Protein AF-A0AAW4WGF5-F1 (afdb_monomer_lite)

Radius of gyration: 51.29 Å; chains: 1; bounding box: 105×66×177 Å

Sequence (363 aa):
MKKKTKIILACIAACIIVAAVAVVIKVNLDKQAKNKSLTEGETAIETYLQSFDEENEEGKKAEIYTSFQSDEKITSVIEKYFQNKETKKADWYQNYSKANKKMYQYFVDYFNDLISTESDNFENDKSIAACDTMIENLNNISDALEQDEIIKSDDKDSIKDTLSEVMGRVNDEINSIVDNYNATYESYVISDVENASKDDLNTAITNLDTLKDELTNLGTDHFTDIISNIDSNVETYTNKVSEIEEAEKKAAEEAEKKKKEAAAANNNSNSNSSNNSSSNNSSSSGTSSKSGLSQSSWSITGNCWDDSEGQNVIYNAPQVVYDAYNAGKSYIWYAQDGKCAWGIEYDTVCYICDRYGNVLYTN

Secondary structure (DSSP, 8-state):
--SSHHHHHHHHHHHHHHHHHHHHHHHHHHHHHHHHHHHHHHHHHHHHHHHHHH---HHHHHHHHHHHHH-HHHHHHHHHHTTS--HHHHHHHHHHHHHHHHHHHHHHHHHHHHHHHHHHHHHH---HHHHHHHHHHHHHHHHHHHH-SSS-HHHHHHHHHHHHHHHHHHHHHHHHHHHHHHHHHHHH--S-TTT--HHHHHHHHHHHHHHHHHHHHTT-GGGHHHHHHHHHHHHHHHHHHHHHHHHHHHHHHHHHHHHHHHHHHTTS--------------------------------EEEEEETTTTEEEEEEPPHHHHHHHHTT--EEEEEETTEEEEEETT-S-EEEE-TT--EEEE-

Foldseek 3Di:
DPPPPVVVVVVVVVVVVVVVVVVVVVVVVVVVVLVVLLVVLVVVLVVLLVVLVPDDDPVVLVVSLVCLVVPPSNVCNCVVPVPDDDDVVVVSVVSSVVSNCVSLVVVLVVLVVQLVVLLVQCVVDLQLVSLVVSLVSLVVSLVVLVPDPSHDPVSSVVSVVSSVVSNVVSVVSNVVVLVVLVVQLVVLDDPCLLPDDLVSLVVSLVSLVVSLVVVVVSVDCSCVVVNVVSVVSNVVSVVSNVVVVVVVVVVVVVVVVVVVVVVVVVPPDDDDDDDDDDDDDDDDDDDDDDDDDDDDDQPDWDWEQAPVVRDIAIATAAPVQVVCVVVVWDKDWDYDPRWIWIGTPPDPKIFTADRDNHGPDID

Organism: NCBI:txid2981794

pLDDT: mean 82.11, std 20.4, range [26.14, 98.81]

Structure (mmCIF, N/CA/C/O backbone):
data_AF-A0AAW4WGF5-F1
#
_entry.id   AF-A0AAW4WGF5-F1
#
loop_
_atom_site.group_PDB
_atom_site.id
_atom_site.type_symbol
_atom_site.label_atom_id
_atom_site.label_alt_id
_atom_site.label_comp_id
_atom_site.label_asym_id
_atom_site.label_entity_id
_atom_site.label_seq_id
_atom_site.pdbx_PDB_ins_code
_atom_site.Cartn_x
_atom_site.Cartn_y
_atom_site.Cartn_z
_atom_site.occupancy
_atom_site.B_iso_or_equiv
_atom_site.auth_seq_id
_atom_site.auth_comp_id
_atom_site.auth_asym_id
_atom_site.auth_atom_id
_atom_site.pdbx_PDB_model_num
ATOM 1 N N . MET A 1 1 ? -50.732 -32.660 91.128 1.00 45.06 1 MET A N 1
ATOM 2 C CA . MET A 1 1 ? -49.644 -32.198 90.231 1.00 45.06 1 MET A CA 1
ATOM 3 C C . MET A 1 1 ? -50.177 -31.464 88.980 1.00 45.06 1 MET A C 1
ATOM 5 O O . MET A 1 1 ? -49.948 -31.928 87.877 1.00 45.06 1 MET A O 1
ATOM 9 N N . LYS A 1 2 ? -50.911 -30.336 89.094 1.00 46.91 2 LYS A N 1
ATOM 10 C CA . LYS A 1 2 ? -51.550 -29.687 87.911 1.00 46.91 2 LYS A CA 1
ATOM 11 C C . LYS A 1 2 ? -51.334 -28.167 87.742 1.00 46.91 2 LYS A C 1
ATOM 13 O O . LYS A 1 2 ? -51.902 -27.586 86.827 1.00 46.91 2 LYS A O 1
ATOM 18 N N . LYS A 1 3 ? -50.497 -27.510 88.560 1.00 45.97 3 LYS A N 1
ATOM 19 C CA . LYS A 1 3 ? -50.235 -26.053 88.445 1.00 45.97 3 LYS A CA 1
ATOM 20 C C . LYS A 1 3 ? -48.848 -25.659 87.906 1.00 45.97 3 LYS A C 1
ATOM 22 O O . LYS A 1 3 ? -48.689 -24.515 87.510 1.00 45.97 3 LYS A O 1
ATOM 27 N N . LYS A 1 4 ? -47.872 -26.576 87.808 1.00 43.25 4 LYS A N 1
ATOM 28 C CA . LYS A 1 4 ? -46.509 -26.253 87.321 1.00 43.25 4 LYS A CA 1
ATOM 29 C C . LYS A 1 4 ? -46.291 -26.450 85.808 1.00 43.25 4 LYS A C 1
ATOM 31 O O . LYS A 1 4 ? -45.374 -25.862 85.256 1.00 43.25 4 LYS A O 1
ATOM 36 N N . THR A 1 5 ? -47.164 -27.183 85.112 1.00 45.12 5 THR A N 1
ATOM 37 C CA . THR A 1 5 ? -46.986 -27.498 83.676 1.00 45.12 5 THR A CA 1
ATOM 38 C C . THR A 1 5 ? -47.518 -26.412 82.726 1.00 45.12 5 THR A C 1
ATOM 40 O O . THR A 1 5 ? -47.052 -26.309 81.599 1.00 45.12 5 THR A O 1
ATOM 43 N N . LYS A 1 6 ? -48.446 -25.543 83.164 1.00 43.59 6 LYS A N 1
ATOM 44 C CA . LYS A 1 6 ? -49.017 -24.484 82.302 1.00 43.59 6 LYS A CA 1
ATOM 45 C C . LYS A 1 6 ? -48.121 -23.244 82.132 1.00 43.59 6 LYS A C 1
ATOM 47 O O . LYS A 1 6 ? -48.293 -22.526 81.158 1.00 43.59 6 LYS A O 1
ATOM 52 N N . ILE A 1 7 ? -47.160 -23.011 83.030 1.00 42.06 7 ILE A N 1
ATOM 53 C CA . ILE A 1 7 ? -46.252 -21.847 82.964 1.00 42.06 7 ILE A CA 1
ATOM 54 C C . ILE A 1 7 ? -45.047 -22.125 82.044 1.00 42.06 7 ILE A C 1
ATOM 56 O O . ILE A 1 7 ? -44.582 -21.228 81.355 1.00 42.06 7 ILE A O 1
ATOM 60 N N . ILE A 1 8 ? -44.600 -23.381 81.935 1.00 41.09 8 ILE A N 1
ATOM 61 C CA . ILE A 1 8 ? -43.449 -23.757 81.093 1.00 41.09 8 ILE A CA 1
ATOM 62 C C . ILE A 1 8 ? -43.836 -23.835 79.601 1.00 41.09 8 ILE A C 1
ATOM 64 O O . ILE A 1 8 ? -43.052 -23.430 78.745 1.00 41.09 8 ILE A O 1
ATOM 68 N N . LEU A 1 9 ? -45.066 -24.257 79.271 1.00 38.53 9 LEU A N 1
ATOM 69 C CA . LEU A 1 9 ? -45.544 -24.294 77.877 1.00 38.53 9 LEU A CA 1
ATOM 70 C C . LEU A 1 9 ? -45.802 -22.890 77.285 1.00 38.53 9 LEU A C 1
ATOM 72 O O . LEU A 1 9 ? -45.631 -22.697 76.084 1.00 38.53 9 LEU A O 1
ATOM 76 N N . ALA A 1 10 ? -46.162 -21.903 78.115 1.00 40.97 10 ALA A N 1
ATOM 77 C CA . ALA A 1 10 ? -46.353 -20.515 77.682 1.00 40.97 10 ALA A CA 1
ATOM 78 C C . ALA A 1 10 ? -45.019 -19.791 77.397 1.00 40.97 10 ALA A C 1
ATOM 80 O O . ALA A 1 10 ? -44.950 -18.987 76.470 1.00 40.97 10 ALA A O 1
ATOM 81 N N . CYS A 1 11 ? -43.940 -20.119 78.121 1.00 40.72 11 CYS A N 1
ATOM 82 C CA . CYS A 1 11 ? -42.605 -19.570 77.854 1.00 40.72 11 CYS A CA 1
ATOM 83 C C . CYS A 1 11 ? -41.965 -20.145 76.578 1.00 40.72 11 CYS A C 1
ATOM 85 O O . CYS A 1 11 ? -41.316 -19.406 75.846 1.00 40.72 11 CYS A O 1
ATOM 87 N N . ILE A 1 12 ? -42.177 -21.428 76.259 1.00 43.69 12 ILE A N 1
ATOM 88 C CA . ILE A 1 12 ? -41.607 -22.044 75.044 1.00 43.69 12 ILE A CA 1
ATOM 89 C C . ILE A 1 12 ? -42.321 -21.542 73.776 1.00 43.69 12 ILE A C 1
ATOM 91 O O . ILE A 1 12 ? -41.656 -21.220 72.793 1.00 43.69 12 ILE A O 1
ATOM 95 N N . ALA A 1 13 ? -43.650 -21.382 73.803 1.00 41.78 13 ALA A N 1
ATOM 96 C CA . ALA A 1 13 ? -44.400 -20.812 72.679 1.00 41.78 13 ALA A CA 1
ATOM 97 C C . ALA A 1 13 ? -44.052 -19.330 72.424 1.00 41.78 13 ALA A C 1
ATOM 99 O O . ALA A 1 13 ? -43.918 -18.927 71.271 1.00 41.78 13 ALA A O 1
ATOM 100 N N . ALA A 1 14 ? -43.823 -18.530 73.474 1.00 40.97 14 ALA A N 1
ATOM 101 C CA . ALA A 1 14 ? -43.379 -17.142 73.333 1.00 40.97 14 ALA A CA 1
ATOM 102 C C . ALA A 1 14 ? -41.941 -17.032 72.785 1.00 40.97 14 ALA A C 1
ATOM 104 O O . ALA A 1 14 ? -41.689 -16.198 71.921 1.00 40.97 14 ALA A O 1
ATOM 105 N N . CYS A 1 15 ? -41.012 -17.900 73.205 1.00 44.56 15 CYS A N 1
ATOM 106 C CA . CYS A 1 15 ? -39.638 -17.898 72.685 1.00 44.56 15 CYS A CA 1
ATOM 107 C C . CYS A 1 15 ? -39.549 -18.341 71.216 1.00 44.56 15 CYS A C 1
ATOM 109 O O . CYS A 1 15 ? -38.756 -17.779 70.464 1.00 44.56 15 CYS A O 1
ATOM 111 N N . ILE A 1 16 ? -40.376 -19.300 70.780 1.00 48.91 16 ILE A N 1
ATOM 112 C CA . ILE A 1 16 ? -40.432 -19.725 69.371 1.00 48.91 16 ILE A CA 1
ATOM 113 C C . ILE A 1 16 ? -41.040 -18.621 68.494 1.00 48.91 16 ILE A C 1
ATOM 115 O O . ILE A 1 16 ? -40.531 -18.375 67.405 1.00 48.91 16 ILE A O 1
ATOM 119 N N . ILE A 1 17 ? -42.067 -17.907 68.972 1.00 50.94 17 ILE A N 1
ATOM 120 C CA . ILE A 1 17 ? -42.648 -16.767 68.244 1.00 50.94 17 ILE A CA 1
ATOM 121 C C . ILE A 1 17 ? -41.647 -15.608 68.167 1.00 50.94 17 ILE A C 1
ATOM 123 O O . ILE A 1 17 ? -41.475 -15.046 67.094 1.00 50.94 17 ILE A O 1
ATOM 127 N N . VAL A 1 18 ? -40.926 -15.282 69.244 1.00 53.75 18 VAL A N 1
ATOM 128 C CA . VAL A 1 18 ? -39.898 -14.223 69.221 1.00 53.75 18 VAL A CA 1
ATOM 129 C C . VAL A 1 18 ? -38.723 -14.600 68.313 1.00 53.75 18 VAL A C 1
ATOM 131 O O . VAL A 1 18 ? -38.262 -13.754 67.554 1.00 53.75 18 VAL A O 1
ATOM 134 N N . ALA A 1 19 ? -38.275 -15.860 68.317 1.00 54.88 19 ALA A N 1
ATOM 135 C CA . ALA A 1 19 ? -37.224 -16.328 67.414 1.00 54.88 19 ALA A CA 1
ATOM 136 C C . ALA A 1 19 ? -37.684 -16.343 65.947 1.00 54.88 19 ALA A C 1
ATOM 138 O O . ALA A 1 19 ? -36.959 -15.867 65.079 1.00 54.88 19 ALA A O 1
ATOM 139 N N . ALA A 1 20 ? -38.899 -16.818 65.657 1.00 52.78 20 ALA A N 1
ATOM 140 C CA . ALA A 1 20 ? -39.461 -16.802 64.308 1.00 52.78 20 ALA A CA 1
ATOM 141 C C . ALA A 1 20 ? -39.695 -15.368 63.803 1.00 52.78 20 ALA A C 1
ATOM 143 O O . ALA A 1 20 ? -39.360 -15.063 62.664 1.00 52.78 20 ALA A O 1
ATOM 144 N N . VAL A 1 21 ? -40.192 -14.463 64.652 1.00 58.59 21 VAL A N 1
ATOM 145 C CA . VAL A 1 21 ? -40.356 -13.037 64.328 1.00 58.59 21 VAL A CA 1
ATOM 146 C C . VAL A 1 21 ? -38.997 -12.366 64.121 1.00 58.59 21 VAL A C 1
ATOM 148 O O . VAL A 1 21 ? -38.838 -11.631 63.153 1.00 58.59 21 VAL A O 1
ATOM 151 N N . ALA A 1 22 ? -37.988 -12.662 64.946 1.00 58.50 22 ALA A N 1
ATOM 152 C CA . ALA A 1 22 ? -36.630 -12.150 64.757 1.00 58.50 22 ALA A CA 1
ATOM 153 C C . ALA A 1 22 ? -35.996 -12.653 63.449 1.00 58.50 22 ALA A C 1
ATOM 155 O O . ALA A 1 22 ? -35.371 -11.872 62.734 1.00 58.50 22 ALA A O 1
ATOM 156 N N . VAL A 1 23 ? -36.198 -13.927 63.096 1.00 64.19 23 VAL A N 1
ATOM 157 C CA . VAL A 1 23 ? -35.757 -14.499 61.814 1.00 64.19 23 VAL A CA 1
ATOM 158 C C . VAL A 1 23 ? -36.482 -13.832 60.644 1.00 64.19 23 VAL A C 1
ATOM 160 O O . VAL A 1 23 ? -35.829 -13.420 59.693 1.00 64.19 23 VAL A O 1
ATOM 163 N N . VAL A 1 24 ? -37.803 -13.649 60.717 1.00 62.72 24 VAL A N 1
ATOM 164 C CA . VAL A 1 24 ? -38.591 -12.989 59.660 1.00 62.72 24 VAL A CA 1
ATOM 165 C C . VAL A 1 24 ? -38.189 -11.519 59.488 1.00 62.72 24 VAL A C 1
ATOM 167 O O . VAL A 1 24 ? -38.029 -11.062 58.357 1.00 62.72 24 VAL A O 1
ATOM 170 N N . ILE A 1 25 ? -37.967 -10.784 60.583 1.00 62.84 25 ILE A N 1
ATOM 171 C CA . ILE A 1 25 ? -37.479 -9.396 60.548 1.00 62.84 25 ILE A CA 1
ATOM 172 C C . ILE A 1 25 ? -36.086 -9.338 59.915 1.00 62.84 25 ILE A C 1
ATOM 174 O O . ILE A 1 25 ? -35.854 -8.510 59.034 1.00 62.84 25 ILE A O 1
ATOM 178 N N . LYS A 1 26 ? -35.178 -10.241 60.307 1.00 68.38 26 LYS A N 1
ATOM 179 C CA . LYS A 1 26 ? -33.827 -10.324 59.740 1.00 68.38 26 LYS A CA 1
ATOM 180 C C . LYS A 1 26 ? -33.856 -10.626 58.240 1.00 68.38 26 LYS A C 1
ATOM 182 O O . LYS A 1 26 ? -33.217 -9.917 57.473 1.00 68.38 26 LYS A O 1
ATOM 187 N N . VAL A 1 27 ? -34.669 -11.593 57.810 1.00 70.19 27 VAL A N 1
ATOM 188 C CA . VAL A 1 27 ? -34.853 -11.937 56.390 1.00 70.19 27 VAL A CA 1
ATOM 189 C C . VAL A 1 27 ? -35.391 -10.747 55.585 1.00 70.19 27 VAL A C 1
ATOM 191 O O . VAL A 1 27 ? -34.940 -10.507 54.466 1.00 70.19 27 VAL A O 1
ATOM 194 N N . ASN A 1 28 ? -36.324 -9.968 56.139 1.00 71.31 28 ASN A N 1
ATOM 195 C CA . ASN A 1 28 ? -36.850 -8.780 55.459 1.00 71.31 28 ASN A CA 1
ATOM 196 C C . ASN A 1 28 ? -35.821 -7.642 55.355 1.00 71.31 28 ASN A C 1
ATOM 198 O O . ASN A 1 28 ? -35.750 -6.990 54.312 1.00 71.31 28 ASN A O 1
ATOM 202 N N . LEU A 1 29 ? -35.018 -7.416 56.399 1.00 69.94 29 LEU A N 1
ATOM 203 C CA . LEU A 1 29 ? -33.925 -6.436 56.384 1.00 69.94 29 LEU A CA 1
ATOM 204 C C . LEU A 1 29 ? -32.843 -6.823 55.366 1.00 69.94 29 LEU A C 1
ATOM 206 O O . LEU A 1 29 ? -32.446 -5.986 54.555 1.00 69.94 29 LEU A O 1
ATOM 210 N N . ASP A 1 30 ? -32.444 -8.097 55.334 1.00 73.62 30 ASP A N 1
ATOM 211 C CA . ASP A 1 30 ? -31.479 -8.622 54.360 1.00 73.62 30 ASP A CA 1
ATOM 212 C C . ASP A 1 30 ? -31.998 -8.471 52.920 1.00 73.62 30 ASP A C 1
ATOM 214 O O . ASP A 1 30 ? -31.253 -8.094 52.011 1.00 73.62 30 ASP A O 1
ATOM 218 N N . LYS A 1 31 ? -33.301 -8.693 52.702 1.00 77.31 31 LYS A N 1
ATOM 219 C CA . LYS A 1 31 ? -33.951 -8.502 51.398 1.00 77.31 31 LYS A CA 1
ATOM 220 C C . LYS A 1 31 ? -33.994 -7.032 50.969 1.00 77.31 31 LYS A C 1
ATOM 222 O O . LYS A 1 31 ? -33.761 -6.749 49.794 1.00 77.31 31 LYS A O 1
ATOM 227 N N . GLN A 1 32 ? -34.268 -6.097 51.883 1.00 78.44 32 GLN A N 1
ATOM 228 C CA . GLN A 1 32 ? -34.206 -4.661 51.580 1.00 78.44 32 GLN A CA 1
ATOM 229 C C . GLN A 1 32 ? -32.781 -4.210 51.255 1.00 78.44 32 GLN A C 1
ATOM 231 O O . GLN A 1 32 ? -32.584 -3.533 50.248 1.00 78.44 32 GLN A O 1
ATOM 236 N N . ALA A 1 33 ? -31.792 -4.624 52.052 1.00 78.25 33 ALA A N 1
ATOM 237 C CA . ALA A 1 33 ? -30.389 -4.297 51.813 1.00 78.25 33 ALA A CA 1
ATOM 238 C C . ALA A 1 33 ? -29.901 -4.832 50.455 1.00 78.25 33 ALA A C 1
ATOM 240 O O . ALA A 1 33 ? -29.244 -4.111 49.709 1.00 78.25 33 ALA A O 1
ATOM 241 N N . LYS A 1 34 ? -30.292 -6.065 50.096 1.00 78.69 34 LYS A N 1
ATOM 242 C CA . LYS A 1 34 ? -30.029 -6.657 48.776 1.00 78.69 34 LYS A CA 1
ATOM 243 C C . LYS A 1 34 ? -30.654 -5.842 47.642 1.00 78.69 34 LYS A C 1
ATOM 245 O O . LYS A 1 34 ? -29.966 -5.538 46.678 1.00 78.69 34 LYS A O 1
ATOM 250 N N . ASN A 1 35 ? -31.938 -5.492 47.745 1.00 79.62 35 ASN A N 1
ATOM 251 C CA . ASN A 1 35 ? -32.614 -4.717 46.700 1.00 79.62 35 ASN A CA 1
ATOM 252 C C . ASN A 1 35 ? -31.979 -3.334 46.521 1.00 79.62 35 ASN A C 1
ATOM 254 O O . ASN A 1 35 ? -31.765 -2.922 45.391 1.00 79.62 35 ASN A O 1
ATOM 258 N N . LYS A 1 36 ? -31.639 -2.652 47.621 1.00 83.38 36 LYS A N 1
ATOM 259 C CA . LYS A 1 36 ? -30.961 -1.353 47.576 1.00 83.38 36 LYS A CA 1
ATOM 260 C C . LYS A 1 36 ? -29.616 -1.447 46.848 1.00 83.38 36 LYS A C 1
ATOM 262 O O . LYS A 1 36 ? -29.364 -0.661 45.949 1.00 83.38 36 LYS A O 1
ATOM 267 N N . SER A 1 37 ? -28.803 -2.444 47.195 1.00 80.94 37 SER A N 1
ATOM 268 C CA . SER A 1 37 ? -27.489 -2.663 46.580 1.00 80.94 37 SER A CA 1
ATOM 269 C C . SER A 1 37 ? -27.580 -3.020 45.089 1.00 80.94 37 SER A C 1
ATOM 271 O O . SER A 1 37 ? -26.775 -2.532 44.303 1.00 80.94 37 SER A O 1
ATOM 273 N N . LEU A 1 38 ? -28.578 -3.816 44.680 1.00 82.81 38 LEU A N 1
ATOM 274 C CA . LEU A 1 38 ? -28.836 -4.103 43.262 1.00 82.81 38 LEU A CA 1
ATOM 275 C C . LEU A 1 38 ? -29.211 -2.833 42.486 1.00 82.81 38 LEU A C 1
ATOM 277 O O . LEU A 1 38 ? -28.646 -2.596 41.423 1.00 82.81 38 LEU A O 1
ATOM 281 N N . THR A 1 39 ? -30.099 -2.000 43.039 1.00 83.69 39 THR A N 1
ATOM 282 C CA . THR A 1 39 ? -30.488 -0.721 42.425 1.00 83.69 39 THR A CA 1
ATOM 283 C C . THR A 1 39 ? -29.307 0.244 42.320 1.00 83.69 39 THR A C 1
ATOM 285 O O . THR A 1 39 ? -29.116 0.853 41.277 1.00 83.69 39 THR A O 1
ATOM 288 N N . GLU A 1 40 ? -28.476 0.357 43.359 1.00 85.25 40 GLU A N 1
ATOM 289 C CA . GLU A 1 40 ? -27.265 1.192 43.318 1.00 85.25 40 GLU A CA 1
ATOM 290 C C . GLU A 1 40 ? -26.284 0.734 42.226 1.00 85.25 40 GLU A C 1
ATOM 292 O O . GLU A 1 40 ? -25.711 1.572 41.533 1.00 85.25 40 GLU A O 1
ATOM 297 N N . GLY A 1 41 ? -26.125 -0.582 42.038 1.00 86.00 41 GLY A N 1
ATOM 298 C CA . GLY A 1 41 ? -25.315 -1.138 40.954 1.00 86.00 41 GLY A CA 1
ATOM 299 C C . GLY A 1 41 ? -25.915 -0.902 39.563 1.00 86.00 41 GLY A C 1
ATOM 300 O O . GLY A 1 41 ? -25.183 -0.564 38.642 1.00 86.00 41 GLY A O 1
ATOM 301 N N . GLU A 1 42 ? -27.238 -1.033 39.408 1.00 86.19 42 GLU A N 1
ATOM 302 C CA . GLU A 1 42 ? -27.955 -0.705 38.160 1.00 86.19 42 GLU A CA 1
ATOM 303 C C . GLU A 1 42 ? -27.729 0.757 37.758 1.00 86.19 42 GLU A C 1
ATOM 305 O O . GLU A 1 42 ? -27.307 1.030 36.637 1.00 86.19 42 GLU A O 1
ATOM 310 N N . THR A 1 43 ? -27.918 1.688 38.695 1.00 88.62 43 THR A N 1
ATOM 311 C CA . THR A 1 43 ? -27.684 3.118 38.455 1.00 88.62 43 THR A CA 1
ATOM 312 C C . THR A 1 43 ? -26.223 3.414 38.107 1.00 88.62 43 THR A C 1
ATOM 314 O O . THR A 1 43 ? -25.959 4.267 37.260 1.00 88.62 43 THR A O 1
ATOM 317 N N . ALA A 1 44 ? -25.261 2.718 38.725 1.00 90.56 44 ALA A N 1
ATOM 318 C CA . ALA A 1 44 ? -23.849 2.865 38.373 1.00 90.56 44 ALA A CA 1
ATOM 319 C C . ALA A 1 44 ? -23.581 2.427 36.922 1.00 90.56 44 ALA A C 1
ATOM 321 O O . ALA A 1 44 ? -22.974 3.183 36.167 1.00 90.56 44 ALA A O 1
ATOM 322 N N . ILE A 1 45 ? -24.096 1.263 36.508 1.00 90.88 45 ILE A N 1
ATOM 323 C CA . ILE A 1 45 ? -23.975 0.760 35.128 1.00 90.88 45 ILE A CA 1
ATOM 324 C C . ILE A 1 45 ? -24.575 1.752 34.122 1.00 90.88 45 ILE A C 1
ATOM 326 O O . ILE A 1 45 ? -23.940 2.055 33.115 1.00 90.88 45 ILE A O 1
ATOM 330 N N . GLU A 1 46 ? -25.776 2.271 34.394 1.00 90.62 46 GLU A N 1
ATOM 331 C CA . GLU A 1 46 ? -26.438 3.257 33.526 1.00 90.62 46 GLU A CA 1
ATOM 332 C C . GLU A 1 46 ? -25.629 4.552 33.404 1.00 90.62 46 GLU A C 1
ATOM 334 O O . GLU A 1 46 ? -25.512 5.096 32.309 1.00 90.62 46 GLU A O 1
ATOM 339 N N . THR A 1 47 ? -25.023 5.014 34.502 1.00 93.44 47 THR A N 1
ATOM 340 C CA . THR A 1 47 ? -24.185 6.221 34.501 1.00 93.44 47 THR A CA 1
ATOM 341 C C . THR A 1 47 ? -22.948 6.035 33.624 1.00 93.44 47 THR A C 1
ATOM 343 O O . THR A 1 47 ? -22.670 6.890 32.790 1.00 93.44 47 THR A O 1
ATOM 346 N N . TYR A 1 48 ? -22.237 4.910 33.764 1.00 94.62 48 TYR A N 1
ATOM 347 C CA . TYR A 1 48 ? -21.062 4.626 32.934 1.00 94.62 48 TYR A CA 1
ATOM 348 C C . TYR A 1 48 ? -21.410 4.528 31.453 1.00 94.62 48 TYR A C 1
ATOM 350 O O . TYR A 1 48 ? -20.707 5.107 30.631 1.00 94.62 48 TYR A O 1
ATOM 358 N N . LEU A 1 49 ? -22.499 3.833 31.114 1.00 93.00 49 LEU A N 1
ATOM 359 C CA . LEU A 1 49 ? -22.919 3.700 29.724 1.00 93.00 49 LEU A CA 1
ATOM 360 C C . LEU A 1 49 ? -23.291 5.061 29.120 1.00 93.00 49 LEU A C 1
ATOM 362 O O . LEU A 1 49 ? -22.868 5.364 28.013 1.00 93.00 49 LEU A O 1
ATOM 366 N N . GLN A 1 50 ? -24.018 5.899 29.865 1.00 94.44 50 GLN A N 1
ATOM 367 C CA . GLN A 1 50 ? -24.365 7.243 29.410 1.00 94.44 50 GLN A CA 1
ATOM 368 C C . GLN A 1 50 ? -23.117 8.107 29.200 1.00 94.44 50 GLN A C 1
ATOM 370 O O . GLN A 1 50 ? -22.983 8.736 28.157 1.00 94.44 50 GLN A O 1
ATOM 375 N N . SER A 1 51 ? -22.182 8.113 30.157 1.00 94.94 51 SER A N 1
ATOM 376 C CA . SER A 1 51 ? -20.925 8.856 30.017 1.00 94.94 51 SER A CA 1
ATOM 377 C C . SER A 1 51 ? -20.087 8.356 28.840 1.00 94.94 51 SER A C 1
ATOM 379 O O . SER A 1 51 ? -19.477 9.159 28.146 1.00 94.94 51 SER A O 1
ATOM 381 N N . PHE A 1 52 ? -20.079 7.046 28.588 1.00 95.00 52 PHE A N 1
ATOM 382 C CA . PHE A 1 52 ? -19.386 6.458 27.445 1.00 95.00 52 PHE A CA 1
ATOM 383 C C . PHE A 1 52 ? -20.014 6.863 26.104 1.00 95.00 52 PHE A C 1
ATOM 385 O O . PHE A 1 52 ? -19.293 7.114 25.137 1.00 95.00 52 PHE A O 1
ATOM 392 N N . ASP A 1 53 ? -21.346 6.913 26.034 1.00 93.19 53 ASP A N 1
ATOM 393 C CA . ASP A 1 53 ? -22.087 7.282 24.823 1.00 93.19 53 ASP A CA 1
ATOM 394 C C . ASP A 1 53 ? -22.004 8.795 24.528 1.00 93.19 53 ASP A C 1
ATOM 396 O O . ASP A 1 53 ? -22.027 9.189 23.365 1.00 93.19 53 ASP A O 1
ATOM 400 N N . GLU A 1 54 ? -21.891 9.643 25.558 1.00 94.75 54 GLU A N 1
ATOM 401 C CA . GLU A 1 54 ? -21.756 11.106 25.426 1.00 94.75 54 GLU A CA 1
ATOM 402 C C . GLU A 1 54 ? -20.323 11.580 25.132 1.00 94.75 54 GLU A C 1
ATOM 404 O O . GLU A 1 54 ? -20.131 12.685 24.618 1.00 94.75 54 GLU A O 1
ATOM 409 N N . GLU A 1 55 ? -19.319 10.772 25.474 1.00 96.62 55 GLU A N 1
ATOM 410 C CA . GLU A 1 55 ? -17.915 11.084 25.219 1.00 96.62 55 GLU A CA 1
ATOM 411 C C . GLU A 1 55 ? -17.569 10.906 23.732 1.00 96.62 55 GLU A C 1
ATOM 413 O O . GLU A 1 55 ? -18.069 10.001 23.065 1.00 96.62 55 GLU A O 1
ATOM 418 N N . ASN A 1 56 ? -16.685 11.758 23.210 1.00 92.31 56 ASN A N 1
ATOM 419 C CA . ASN A 1 56 ? -16.217 11.702 21.822 1.00 92.31 56 ASN A CA 1
ATOM 420 C C . ASN A 1 56 ? -14.718 11.395 21.718 1.00 92.31 56 ASN A C 1
ATOM 422 O O . ASN A 1 56 ? -14.264 10.944 20.671 1.00 92.31 56 ASN A O 1
ATOM 426 N N . GLU A 1 57 ? -13.941 11.631 22.776 1.00 93.44 57 GLU A N 1
ATOM 427 C CA . GLU A 1 57 ? -12.512 11.324 22.790 1.00 93.44 57 GLU A CA 1
ATOM 428 C C . GLU A 1 57 ? -12.277 9.851 23.149 1.00 93.44 57 GLU A C 1
ATOM 430 O O . GLU A 1 57 ? -12.655 9.382 24.224 1.00 93.44 57 GLU A O 1
ATOM 435 N N . GLU A 1 58 ? -11.599 9.123 22.263 1.00 89.38 58 GLU A N 1
ATOM 436 C CA . GLU A 1 58 ? -11.321 7.692 22.424 1.00 89.38 58 GLU A CA 1
ATOM 437 C C . GLU A 1 58 ? -10.556 7.379 23.721 1.00 89.38 58 GLU A C 1
ATOM 439 O O . GLU A 1 58 ? -10.955 6.496 24.479 1.00 89.38 58 GLU A O 1
ATOM 444 N N . GLY A 1 59 ? -9.518 8.162 24.039 1.00 89.75 59 GLY A N 1
ATOM 445 C CA . GLY A 1 59 ? -8.749 7.993 25.277 1.00 89.75 59 GLY A CA 1
ATOM 446 C C . GLY A 1 59 ? -9.611 8.137 26.536 1.00 89.75 59 GLY A C 1
ATOM 447 O O . GLY A 1 59 ? -9.469 7.371 27.486 1.00 89.75 59 GLY A O 1
ATOM 448 N N . LYS A 1 60 ? -10.592 9.047 26.528 1.00 94.38 60 LYS A N 1
ATOM 449 C CA . LYS A 1 60 ? -11.539 9.188 27.642 1.00 94.38 60 LYS A CA 1
ATOM 450 C C . LYS A 1 60 ? -12.544 8.041 27.683 1.00 94.38 60 LYS A C 1
ATOM 452 O O . LYS A 1 60 ? -12.879 7.569 28.767 1.00 94.38 60 LYS A O 1
ATOM 457 N N . LYS A 1 61 ? -12.987 7.524 26.532 1.00 94.56 61 LYS A N 1
ATOM 458 C CA . LYS A 1 61 ? -13.794 6.291 26.481 1.00 94.56 61 LYS A CA 1
ATOM 459 C C . LYS A 1 61 ? -13.046 5.102 27.082 1.00 94.56 61 LYS A C 1
ATOM 461 O O . LYS A 1 61 ? -13.642 4.337 27.844 1.00 94.56 61 LYS A O 1
ATOM 466 N N . ALA A 1 62 ? -11.753 4.972 26.794 1.00 93.12 62 ALA A N 1
ATOM 467 C CA . ALA A 1 62 ? -10.870 3.965 27.380 1.00 93.12 62 ALA A CA 1
ATOM 468 C C . ALA A 1 62 ? -10.774 4.100 28.912 1.00 93.12 62 ALA A C 1
ATOM 470 O O . ALA A 1 62 ? -10.947 3.115 29.640 1.00 93.12 62 ALA A O 1
ATOM 471 N N . GLU A 1 63 ? -10.593 5.322 29.420 1.00 94.81 63 GLU A N 1
ATOM 472 C CA . GLU A 1 63 ? -10.611 5.615 30.860 1.00 94.81 63 GLU A CA 1
ATOM 473 C C . GLU A 1 63 ? -11.959 5.258 31.514 1.00 94.81 63 GLU A C 1
ATOM 475 O O . GLU A 1 63 ? -11.988 4.643 32.587 1.00 94.81 63 GLU A O 1
ATOM 480 N N . ILE A 1 64 ? -13.081 5.597 30.867 1.00 95.19 64 ILE A N 1
ATOM 481 C CA . ILE A 1 64 ? -14.440 5.279 31.336 1.00 95.19 64 ILE A CA 1
ATOM 482 C C . ILE A 1 64 ? -14.636 3.762 31.415 1.00 95.19 64 ILE A C 1
ATOM 484 O O . ILE A 1 64 ? -15.100 3.261 32.441 1.00 95.19 64 ILE A O 1
ATOM 488 N N . TYR A 1 65 ? -14.257 3.019 30.373 1.00 95.12 65 TYR A N 1
ATOM 489 C CA . TYR A 1 65 ? -14.374 1.560 30.348 1.00 95.12 65 TYR A CA 1
ATOM 490 C C . TYR A 1 65 ? -13.498 0.889 31.418 1.00 95.12 65 TYR A C 1
ATOM 492 O O . TYR A 1 65 ? -13.961 -0.003 32.133 1.00 95.12 65 TYR A O 1
ATOM 500 N N . THR A 1 66 ? -12.265 1.363 31.602 1.00 93.38 66 THR A N 1
ATOM 501 C CA . THR A 1 66 ? -11.350 0.868 32.646 1.00 93.38 66 THR A CA 1
ATOM 502 C C . THR A 1 66 ? -11.888 1.154 34.051 1.00 93.38 66 THR A C 1
ATOM 504 O O . THR A 1 66 ? -11.849 0.300 34.943 1.00 93.38 66 THR A O 1
ATOM 507 N N . SER A 1 67 ? -12.464 2.341 34.250 1.00 94.62 67 SER A N 1
ATOM 508 C CA . SER A 1 67 ? -13.129 2.714 35.502 1.00 94.62 67 SER A CA 1
ATOM 509 C C . SER A 1 67 ? -14.360 1.844 35.763 1.00 94.62 67 SER A C 1
ATOM 511 O O . SER A 1 67 ? -14.561 1.377 36.879 1.00 94.62 67 SER A O 1
ATOM 513 N N . PHE A 1 68 ? -15.155 1.559 34.730 1.00 93.69 68 PHE A N 1
ATOM 514 C CA . PHE A 1 68 ? -16.301 0.656 34.815 1.00 93.69 68 PHE A CA 1
ATOM 515 C C . PHE A 1 68 ? -15.893 -0.772 35.218 1.00 93.69 68 PHE A C 1
ATOM 517 O O . PHE A 1 68 ? -16.556 -1.388 36.053 1.00 93.69 68 PHE A O 1
ATOM 524 N N . GLN A 1 69 ? -14.791 -1.292 34.666 1.00 90.44 69 GLN A N 1
ATOM 525 C CA . GLN A 1 69 ? -14.241 -2.613 35.008 1.00 90.44 69 GLN A CA 1
ATOM 526 C C . GLN A 1 69 ? -13.806 -2.719 36.479 1.00 90.44 69 GLN A C 1
ATOM 528 O O . GLN A 1 69 ? -13.872 -3.800 37.064 1.00 90.44 69 GLN A O 1
ATOM 533 N N . SER A 1 70 ? -13.368 -1.609 37.077 1.00 90.81 70 SER A N 1
ATOM 534 C CA . SER A 1 70 ? -12.793 -1.555 38.427 1.00 90.81 70 SER A CA 1
ATOM 535 C C . SER A 1 70 ? -13.715 -0.936 39.487 1.00 90.81 70 SER A C 1
ATOM 537 O O . SER A 1 70 ? -13.313 -0.812 40.644 1.00 90.81 70 SER A O 1
ATOM 539 N N . ASP A 1 71 ? -14.955 -0.575 39.137 1.00 91.12 71 ASP A N 1
ATOM 540 C CA . ASP A 1 71 ? -15.878 0.095 40.057 1.00 91.12 71 ASP A CA 1
ATOM 541 C C . ASP A 1 71 ? -16.188 -0.786 41.285 1.00 91.12 71 ASP A C 1
ATOM 543 O O . ASP A 1 71 ? -16.703 -1.908 41.185 1.00 91.12 71 ASP A O 1
ATOM 547 N N . GLU A 1 72 ? -15.891 -0.258 42.476 1.00 88.25 72 GLU A N 1
ATOM 548 C CA . GLU A 1 72 ? -16.072 -0.968 43.746 1.00 88.25 72 GLU A CA 1
ATOM 549 C C . GLU A 1 72 ? -17.541 -1.298 44.039 1.00 88.25 72 GLU A C 1
ATOM 551 O O . GLU A 1 72 ? -17.835 -2.341 44.629 1.00 88.25 72 GLU A O 1
ATOM 556 N N . LYS A 1 73 ? -18.489 -0.439 43.639 1.00 85.62 73 LYS A N 1
ATOM 557 C CA . LYS A 1 73 ? -19.918 -0.691 43.860 1.00 85.62 73 LYS A CA 1
ATOM 558 C C . LYS A 1 73 ? -20.341 -1.880 43.016 1.00 85.62 73 LYS A C 1
ATOM 560 O O . LYS A 1 73 ? -20.883 -2.827 43.577 1.00 85.62 73 LYS A O 1
ATOM 565 N N . ILE A 1 74 ? -20.042 -1.880 41.720 1.00 86.88 74 ILE A N 1
ATOM 566 C CA . ILE A 1 74 ? -20.351 -2.989 40.809 1.00 86.88 74 ILE A CA 1
ATOM 567 C C . ILE A 1 74 ? -19.673 -4.277 41.297 1.00 86.88 74 ILE A C 1
ATOM 569 O O . ILE A 1 74 ? -20.353 -5.291 41.487 1.00 86.88 74 ILE A O 1
ATOM 573 N N . THR A 1 75 ? -18.375 -4.219 41.603 1.00 84.81 75 THR A N 1
ATOM 574 C CA . THR A 1 75 ? -17.587 -5.357 42.106 1.00 84.81 75 THR A CA 1
ATOM 575 C C . THR A 1 75 ? -18.183 -5.934 43.392 1.00 84.81 75 THR A C 1
ATOM 577 O O . THR A 1 75 ? -18.413 -7.141 43.490 1.00 84.81 75 THR A O 1
ATOM 580 N N . SER A 1 76 ? -18.553 -5.082 44.353 1.00 83.38 76 SER A N 1
ATOM 581 C CA . SER A 1 76 ? -19.161 -5.525 45.613 1.00 83.38 76 SER A CA 1
ATOM 582 C C . SER A 1 76 ? -20.511 -6.220 45.410 1.00 83.38 76 SER A C 1
ATOM 584 O O . SER A 1 76 ? -20.818 -7.187 46.114 1.00 83.38 76 SER A O 1
ATOM 586 N N . VAL A 1 77 ? -21.322 -5.772 44.440 1.00 82.56 77 VAL A N 1
ATOM 587 C CA . VAL A 1 77 ? -22.596 -6.424 44.114 1.00 82.56 77 VAL A CA 1
ATOM 588 C C . VAL A 1 77 ? -22.312 -7.798 43.497 1.00 82.56 77 VAL A C 1
ATOM 590 O O . VAL A 1 77 ? -22.921 -8.776 43.948 1.00 82.56 77 VAL A O 1
ATOM 593 N N . ILE A 1 78 ? -21.358 -7.892 42.553 1.00 78.81 78 ILE A N 1
ATOM 594 C CA . ILE A 1 78 ? -20.880 -9.139 41.916 1.00 78.81 78 ILE A CA 1
ATOM 595 C C . ILE A 1 78 ? -20.471 -10.172 42.977 1.00 78.81 78 ILE A C 1
ATOM 597 O O . ILE A 1 78 ? -21.065 -11.253 43.056 1.00 78.81 78 ILE A O 1
ATOM 601 N N . GLU A 1 79 ? -19.523 -9.822 43.843 1.00 80.12 79 GLU A N 1
ATOM 602 C CA . GLU A 1 79 ? -18.969 -10.722 44.861 1.00 80.12 79 GLU A CA 1
ATOM 603 C C . GLU A 1 79 ? -20.012 -11.164 45.892 1.00 80.12 79 GLU A C 1
ATOM 605 O O . GLU A 1 79 ? -20.141 -12.352 46.206 1.00 80.12 79 GLU A O 1
ATOM 610 N N . LYS A 1 80 ? -20.787 -10.210 46.419 1.00 77.75 80 LYS A N 1
ATOM 611 C CA . LYS A 1 80 ? -21.688 -10.446 47.552 1.00 77.75 80 LYS A CA 1
ATOM 612 C C . LYS A 1 80 ? -22.964 -11.167 47.153 1.00 77.75 80 LYS A C 1
ATOM 614 O O . LYS A 1 80 ? -23.515 -11.942 47.941 1.00 77.75 80 LYS A O 1
ATOM 619 N N . TYR A 1 81 ? -23.480 -10.890 45.958 1.00 69.69 81 TYR A N 1
ATOM 620 C CA . TYR A 1 81 ? -24.807 -11.346 45.574 1.00 69.69 81 TYR A CA 1
ATOM 621 C C . TYR A 1 81 ? -24.801 -12.344 44.420 1.00 69.69 81 TYR A C 1
ATOM 623 O O . TYR A 1 81 ? -25.737 -13.133 44.371 1.00 69.69 81 TYR A O 1
ATOM 631 N N . PHE A 1 82 ? -23.803 -12.457 43.549 1.00 67.44 82 PHE A N 1
ATOM 632 C CA . PHE A 1 82 ? -23.938 -13.340 42.375 1.00 67.44 82 PHE A CA 1
ATOM 633 C C . PHE A 1 82 ? -23.442 -14.780 42.564 1.00 67.44 82 PHE A C 1
ATOM 635 O O . PHE A 1 82 ? -23.663 -15.610 41.688 1.00 67.44 82 PHE A O 1
ATOM 642 N N . GLN A 1 83 ? -22.949 -15.148 43.754 1.00 62.44 83 GLN A N 1
ATOM 643 C CA . GLN A 1 83 ? -22.616 -16.546 44.086 1.00 62.44 83 GLN A CA 1
ATOM 644 C C . GLN A 1 83 ? -23.838 -17.488 44.256 1.00 62.44 83 GLN A C 1
ATOM 646 O O . GLN A 1 83 ? -23.663 -18.701 44.280 1.00 62.44 83 GLN A O 1
ATOM 651 N N . ASN A 1 84 ? -25.084 -16.991 44.366 1.00 59.91 84 ASN A N 1
ATOM 652 C CA . ASN A 1 84 ? -26.274 -17.839 44.611 1.00 59.91 84 ASN A CA 1
ATOM 653 C C . ASN A 1 84 ? -27.515 -17.398 43.804 1.00 59.91 84 ASN A C 1
ATOM 655 O O . ASN A 1 84 ? -27.919 -16.244 43.886 1.00 59.91 84 ASN A O 1
ATOM 659 N N . LYS A 1 85 ? -28.158 -18.287 43.035 1.00 53.34 85 LYS A N 1
ATOM 660 C CA . LYS A 1 85 ? -29.188 -17.944 42.022 1.00 53.34 85 LYS A CA 1
ATOM 661 C C . LYS A 1 85 ? -30.580 -17.625 42.612 1.00 53.34 85 LYS A C 1
ATOM 663 O O . LYS A 1 85 ? -31.212 -18.484 43.208 1.00 53.34 85 LYS A O 1
ATOM 668 N N . GLU A 1 86 ? -31.096 -16.418 42.367 1.00 59.12 86 GLU A N 1
ATOM 669 C CA . GLU A 1 86 ? -32.515 -16.033 42.528 1.00 59.12 86 GLU A CA 1
ATOM 670 C C . GLU A 1 86 ? -32.911 -15.099 41.366 1.00 59.12 86 GLU A C 1
ATOM 672 O O . GLU A 1 86 ? -32.060 -14.386 40.842 1.00 59.12 86 GLU A O 1
ATOM 677 N N . THR A 1 87 ? -34.187 -15.063 40.977 1.00 58.09 87 THR A N 1
ATOM 678 C CA . THR A 1 87 ? -34.676 -14.513 39.692 1.00 58.09 87 THR A CA 1
ATOM 679 C C . THR A 1 87 ? -34.354 -13.038 39.407 1.00 58.09 87 THR A C 1
ATOM 681 O O . THR A 1 87 ? -34.007 -12.734 38.274 1.00 58.09 87 THR A O 1
ATOM 684 N N . LYS A 1 88 ? -34.332 -12.132 40.399 1.00 63.19 88 LYS A N 1
ATOM 685 C CA . LYS A 1 88 ? -33.908 -10.722 40.189 1.00 63.19 88 LYS A CA 1
ATOM 686 C C . LYS A 1 88 ? -32.403 -10.529 39.931 1.00 63.19 88 LYS A C 1
ATOM 688 O O . LYS A 1 88 ? -31.985 -9.442 39.564 1.00 63.19 88 LYS A O 1
ATOM 693 N N . LYS A 1 89 ? -31.576 -11.561 40.136 1.00 66.75 89 LYS A N 1
ATOM 694 C CA . LYS A 1 89 ? -30.147 -11.521 39.779 1.00 66.75 89 LYS A CA 1
ATOM 695 C C . LYS A 1 89 ? -29.929 -11.734 38.283 1.00 66.75 89 LYS A C 1
ATOM 697 O O . LYS A 1 89 ? -28.934 -11.267 37.751 1.00 66.75 89 LYS A O 1
ATOM 702 N N . ALA A 1 90 ? -30.826 -12.452 37.608 1.00 69.38 90 ALA A N 1
ATOM 703 C CA . ALA A 1 90 ? -30.645 -12.739 36.190 1.00 69.38 90 ALA A CA 1
ATOM 704 C C . ALA A 1 90 ? -30.675 -11.444 35.365 1.00 69.38 90 ALA A C 1
ATOM 706 O O . ALA A 1 90 ? -29.747 -11.204 34.602 1.00 69.38 90 ALA A O 1
ATOM 707 N N . ASP A 1 91 ? -31.669 -10.586 35.599 1.00 73.50 91 ASP A N 1
ATOM 708 C CA . ASP A 1 91 ? -31.846 -9.332 34.856 1.00 73.50 91 ASP A CA 1
ATOM 709 C C . ASP A 1 91 ? -30.677 -8.355 35.070 1.00 73.50 91 ASP A C 1
ATOM 711 O O . ASP A 1 91 ? -30.131 -7.824 34.107 1.00 73.50 91 ASP A O 1
ATOM 715 N N . TRP A 1 92 ? -30.218 -8.187 36.316 1.00 82.00 92 TRP A N 1
ATOM 716 C CA . TRP A 1 92 ? -29.070 -7.324 36.625 1.00 82.00 92 TRP A CA 1
ATOM 717 C C . TRP A 1 92 ? -27.791 -7.796 35.926 1.00 82.00 92 TRP A C 1
ATOM 719 O O . TRP A 1 92 ? -27.092 -7.009 35.291 1.00 82.00 92 TRP A O 1
ATOM 729 N N . TYR A 1 93 ? -27.493 -9.099 36.000 1.00 78.38 93 TYR A N 1
ATOM 730 C CA . TYR A 1 93 ? -26.298 -9.663 35.368 1.00 78.38 93 TYR A CA 1
ATOM 731 C C . TYR A 1 93 ? -26.360 -9.558 33.841 1.00 78.38 93 TYR A C 1
ATOM 733 O O . TYR A 1 93 ? -25.349 -9.273 33.202 1.00 78.38 93 TYR A O 1
ATOM 741 N N . GLN A 1 94 ? -27.547 -9.740 33.257 1.00 80.88 94 GLN A N 1
ATOM 742 C CA . GLN A 1 94 ? -27.773 -9.511 31.831 1.00 80.88 94 GLN A CA 1
ATOM 743 C C . GLN A 1 94 ? -27.492 -8.053 31.447 1.00 80.88 94 GLN A C 1
ATOM 745 O O . GLN A 1 94 ? -26.812 -7.814 30.451 1.00 80.88 94 GLN A O 1
ATOM 750 N N . ASN A 1 95 ? -27.939 -7.084 32.250 1.00 82.31 95 ASN A N 1
ATOM 751 C CA . ASN A 1 95 ? -27.675 -5.665 32.006 1.00 82.31 95 ASN A CA 1
ATOM 752 C C . ASN A 1 95 ? -26.182 -5.327 32.095 1.00 82.31 95 ASN A C 1
ATOM 754 O O . ASN A 1 95 ? -25.650 -4.719 31.168 1.00 82.31 95 ASN A O 1
ATOM 758 N N . TYR A 1 96 ? -25.495 -5.776 33.150 1.00 85.81 96 TYR A N 1
ATOM 759 C CA . TYR A 1 96 ? -24.046 -5.603 33.290 1.00 85.81 96 TYR A CA 1
ATOM 760 C C . TYR A 1 96 ? -23.289 -6.223 32.109 1.00 85.81 96 TYR A C 1
ATOM 762 O O . TYR A 1 96 ? -22.493 -5.551 31.458 1.00 85.81 96 TYR A O 1
ATOM 770 N N . SER A 1 97 ? -23.584 -7.486 31.777 1.00 83.94 97 SER A N 1
ATOM 771 C CA . SER A 1 97 ? -22.945 -8.195 30.663 1.00 83.94 97 SER A CA 1
ATOM 772 C C . SER A 1 97 ? -23.171 -7.483 29.329 1.00 83.94 97 SER A C 1
ATOM 774 O O . SER A 1 97 ? -22.238 -7.348 28.538 1.00 83.94 97 SER A O 1
ATOM 776 N N . LYS A 1 98 ? -24.386 -6.978 29.092 1.00 87.94 98 LYS A N 1
ATOM 777 C CA . LYS A 1 98 ? -24.731 -6.221 27.887 1.00 87.94 98 LYS A CA 1
ATOM 778 C C . LYS A 1 98 ? -23.985 -4.890 27.807 1.00 87.94 98 LYS A C 1
ATOM 780 O O . LYS A 1 98 ? -23.473 -4.573 26.739 1.00 87.94 98 LYS A O 1
ATOM 785 N N . ALA A 1 99 ? -23.934 -4.120 28.894 1.00 88.81 99 ALA A N 1
ATOM 786 C CA . ALA A 1 99 ? -23.225 -2.840 28.936 1.00 88.81 99 ALA A CA 1
ATOM 787 C C . ALA A 1 99 ? -21.719 -3.039 28.731 1.00 88.81 99 ALA A C 1
ATOM 789 O O . ALA A 1 99 ? -21.127 -2.395 27.871 1.00 88.81 99 ALA A O 1
ATOM 790 N N . ASN A 1 100 ? -21.136 -4.014 29.434 1.00 87.19 100 ASN A N 1
ATOM 791 C CA . ASN A 1 100 ? -19.739 -4.391 29.268 1.00 87.19 100 ASN A CA 1
ATOM 792 C C . ASN A 1 100 ? -19.429 -4.792 27.820 1.00 87.19 100 ASN A C 1
ATOM 794 O O . ASN A 1 100 ? -18.472 -4.302 27.234 1.00 87.19 100 ASN A O 1
ATOM 798 N N . LYS A 1 101 ? -20.272 -5.647 27.220 1.00 91.38 101 LYS A N 1
ATOM 799 C CA . LYS A 1 101 ? -20.109 -6.064 25.824 1.00 91.38 101 LYS A CA 1
ATOM 800 C C . LYS A 1 101 ? -20.179 -4.876 24.867 1.00 91.38 101 LYS A C 1
ATOM 802 O O . LYS A 1 101 ? -19.376 -4.821 23.953 1.00 91.38 101 LYS A O 1
ATOM 807 N N . LYS A 1 102 ? -21.124 -3.952 25.057 1.00 91.00 102 LYS A N 1
ATOM 808 C CA . LYS A 1 102 ? -21.262 -2.766 24.199 1.00 91.00 102 LYS A CA 1
ATOM 809 C C . LYS A 1 102 ? -20.020 -1.877 24.234 1.00 91.00 102 LYS A C 1
ATOM 811 O O . LYS A 1 102 ? -19.507 -1.542 23.178 1.00 91.00 102 LYS A O 1
ATOM 816 N N . MET A 1 103 ? -19.549 -1.526 25.432 1.00 92.31 103 MET A N 1
ATOM 817 C CA . MET A 1 103 ? -18.363 -0.678 25.582 1.00 92.31 103 MET A CA 1
ATOM 818 C C . MET A 1 103 ? -17.107 -1.371 25.051 1.00 92.31 103 MET A C 1
ATOM 820 O O . MET A 1 103 ? -16.316 -0.740 24.372 1.00 92.31 103 MET A O 1
ATOM 824 N N . TYR A 1 104 ? -16.952 -2.676 25.294 1.00 93.88 104 TYR A N 1
ATOM 825 C CA . TYR A 1 104 ? -15.844 -3.450 24.733 1.00 93.88 104 TYR A CA 1
ATOM 826 C C . TYR A 1 104 ? -15.883 -3.506 23.201 1.00 93.88 104 TYR A C 1
ATOM 828 O O . TYR A 1 104 ? -14.871 -3.273 22.548 1.00 93.88 104 TYR A O 1
ATOM 836 N N . GLN A 1 105 ? -17.058 -3.792 22.629 1.00 95.25 105 GLN A N 1
ATOM 837 C CA . GLN A 1 105 ? -17.227 -3.929 21.184 1.00 95.25 105 GLN A CA 1
ATOM 838 C C . GLN A 1 105 ? -16.875 -2.636 20.444 1.00 95.25 105 GLN A C 1
ATOM 840 O O . GLN A 1 105 ? -16.308 -2.717 19.369 1.00 95.25 105 GLN A O 1
ATOM 845 N N . TYR A 1 106 ? -17.128 -1.467 21.042 1.00 95.31 106 TYR A N 1
ATOM 846 C CA . TYR A 1 106 ? -16.718 -0.182 20.472 1.00 95.31 106 TYR A CA 1
ATOM 847 C C . TYR A 1 106 ? -15.223 -0.139 20.111 1.00 95.31 106 TYR A C 1
ATOM 849 O O . TYR A 1 106 ? -14.886 0.335 19.035 1.00 95.31 106 TYR A O 1
ATOM 857 N N . PHE A 1 107 ? -14.333 -0.647 20.970 1.00 95.56 107 PHE A N 1
ATOM 858 C CA . PHE A 1 107 ? -12.889 -0.628 20.698 1.00 95.56 107 PHE A CA 1
ATOM 859 C C . PHE A 1 107 ? -12.502 -1.611 19.592 1.00 95.56 107 PHE A C 1
ATOM 861 O O . PHE A 1 107 ? -11.670 -1.300 18.749 1.00 95.56 107 PHE A O 1
ATOM 868 N N . VAL A 1 108 ? -13.139 -2.785 19.560 1.00 96.50 108 VAL A N 1
ATOM 869 C CA . VAL A 1 108 ? -12.942 -3.756 18.473 1.00 96.50 108 VAL A CA 1
ATOM 870 C C . VAL A 1 108 ? -13.412 -3.171 17.140 1.00 96.50 108 VAL A C 1
ATOM 872 O O . VAL A 1 108 ? -12.701 -3.263 16.142 1.00 96.50 108 VAL A O 1
ATOM 875 N N . ASP A 1 109 ? -14.595 -2.559 17.123 1.00 96.25 109 ASP A N 1
ATOM 876 C CA . ASP A 1 109 ? -15.174 -1.947 15.926 1.00 96.25 109 ASP A CA 1
ATOM 877 C C . ASP A 1 109 ? -14.323 -0.760 15.462 1.00 96.25 109 ASP A C 1
ATOM 879 O O . ASP A 1 109 ? -14.048 -0.652 14.277 1.00 96.25 109 ASP A O 1
ATOM 883 N N . TYR A 1 110 ? -13.808 0.058 16.385 1.00 95.69 110 TYR A N 1
ATOM 884 C CA . TYR A 1 110 ? -12.949 1.200 16.070 1.00 95.69 110 TYR A CA 1
ATOM 885 C C . TYR A 1 110 ? -11.745 0.825 15.194 1.00 95.69 110 TYR A C 1
ATOM 887 O O . TYR A 1 110 ? -11.552 1.415 14.133 1.00 95.69 110 TYR A O 1
ATOM 895 N N . PHE A 1 111 ? -10.961 -0.185 15.583 1.00 97.06 111 PHE A N 1
ATOM 896 C CA . PHE A 1 111 ? -9.815 -0.610 14.772 1.00 97.06 111 PHE A CA 1
ATOM 897 C C . PHE A 1 111 ? -10.242 -1.217 13.435 1.00 97.06 111 PHE A C 1
ATOM 899 O O . PHE A 1 111 ? -9.607 -0.954 12.415 1.00 97.06 111 PHE A O 1
ATOM 906 N N . ASN A 1 112 ? -11.322 -2.002 13.414 1.00 97.56 112 ASN A N 1
ATOM 907 C CA . ASN A 1 112 ? -11.842 -2.552 12.162 1.00 97.56 112 ASN A CA 1
ATOM 908 C C . ASN A 1 112 ? -12.331 -1.449 11.211 1.00 97.56 112 ASN A C 1
ATOM 910 O O . ASN A 1 112 ? -12.087 -1.539 10.012 1.00 97.56 112 ASN A O 1
ATOM 914 N N . ASP A 1 113 ? -12.962 -0.397 11.731 1.00 97.88 113 ASP A N 1
ATOM 915 C CA . ASP A 1 113 ? -13.431 0.747 10.951 1.00 97.88 113 ASP A CA 1
ATOM 916 C C . ASP A 1 113 ? -12.257 1.557 10.384 1.00 97.88 113 ASP A C 1
ATOM 918 O O . ASP A 1 113 ? -12.312 1.980 9.227 1.00 97.88 113 ASP A O 1
ATOM 922 N N . LEU A 1 114 ? -11.167 1.731 11.145 1.00 97.75 114 LEU A N 1
ATOM 923 C CA . LEU A 1 114 ? -9.934 2.343 10.635 1.00 97.75 114 LEU A CA 1
ATOM 924 C C . LEU A 1 114 ? -9.347 1.533 9.471 1.00 97.75 114 LEU A C 1
ATOM 926 O O . LEU A 1 114 ? -9.056 2.090 8.415 1.00 97.75 114 LEU A O 1
ATOM 930 N N . ILE A 1 115 ? -9.236 0.210 9.628 1.00 98.25 115 ILE A N 1
ATOM 931 C CA . ILE A 1 115 ? -8.737 -0.683 8.572 1.00 98.25 115 ILE A CA 1
ATOM 932 C C . ILE A 1 115 ? -9.665 -0.658 7.354 1.00 98.25 115 ILE A C 1
ATOM 934 O O . ILE A 1 115 ? -9.196 -0.597 6.219 1.00 98.25 115 ILE A O 1
ATOM 938 N N . SER A 1 116 ? -10.982 -0.684 7.572 1.00 97.81 116 SER A N 1
ATOM 939 C CA . SER A 1 116 ? -11.974 -0.606 6.498 1.00 97.81 116 SER A CA 1
ATOM 940 C C . SER A 1 116 ? -11.879 0.718 5.748 1.00 97.81 116 SER A C 1
ATOM 942 O O . SER A 1 116 ? -11.974 0.722 4.527 1.00 97.81 116 SER A O 1
ATOM 944 N N . THR A 1 117 ? -11.651 1.824 6.457 1.00 97.62 117 THR A N 1
ATOM 945 C CA . THR A 1 117 ? -11.475 3.149 5.850 1.00 97.62 117 THR A CA 1
ATOM 946 C C . THR A 1 117 ? -10.262 3.166 4.927 1.00 97.62 117 THR A C 1
ATOM 948 O O . THR A 1 117 ? -10.371 3.604 3.784 1.00 97.62 117 THR A O 1
ATOM 951 N N . GLU A 1 118 ? -9.124 2.628 5.371 1.00 97.94 118 GLU A N 1
ATOM 952 C CA . GLU A 1 118 ? -7.937 2.524 4.515 1.00 97.94 118 GLU A CA 1
ATOM 953 C C . GLU A 1 118 ? -8.149 1.548 3.350 1.00 97.94 118 GLU A C 1
ATOM 955 O O . GLU A 1 118 ? -7.724 1.825 2.230 1.00 97.94 118 GLU A O 1
ATOM 960 N N . SER A 1 119 ? -8.875 0.447 3.565 1.00 97.25 119 SER A N 1
ATOM 961 C CA . SER A 1 119 ? -9.257 -0.468 2.483 1.00 97.25 119 SER A CA 1
ATOM 962 C C . SER A 1 119 ? -10.149 0.211 1.439 1.00 97.25 119 SER A C 1
ATOM 964 O O . SER A 1 119 ? -9.994 -0.055 0.250 1.00 97.25 119 SER A O 1
ATOM 966 N N . ASP A 1 120 ? -11.079 1.070 1.852 1.00 97.38 120 ASP A N 1
ATOM 967 C CA . ASP A 1 120 ? -11.928 1.831 0.934 1.00 97.38 120 ASP A CA 1
ATOM 968 C C . ASP A 1 120 ? -11.112 2.898 0.192 1.00 97.38 120 ASP A C 1
ATOM 970 O O . ASP A 1 120 ? -11.286 3.086 -1.014 1.00 97.38 120 ASP A O 1
ATOM 974 N N . ASN A 1 121 ? -10.188 3.574 0.883 1.00 95.88 121 ASN A N 1
ATOM 975 C CA . ASN A 1 121 ? -9.256 4.515 0.261 1.00 95.88 121 ASN A CA 1
ATOM 976 C C . ASN A 1 121 ? -8.424 3.820 -0.829 1.00 95.88 121 ASN A C 1
ATOM 978 O O . ASN A 1 121 ? -8.299 4.364 -1.926 1.00 95.88 121 ASN A O 1
ATOM 982 N N . PHE A 1 122 ? -7.939 2.602 -0.565 1.00 96.75 122 PHE A N 1
ATOM 983 C CA . PHE A 1 122 ? -7.204 1.783 -1.533 1.00 96.75 122 PHE A CA 1
ATOM 984 C C . PHE A 1 122 ? -8.019 1.448 -2.781 1.00 96.75 122 PHE A C 1
ATOM 986 O O . PHE A 1 122 ? -7.523 1.549 -3.900 1.00 96.75 122 PHE A O 1
ATOM 993 N N . GLU A 1 123 ? -9.289 1.077 -2.631 1.00 95.94 123 GLU A N 1
ATOM 994 C CA . GLU A 1 123 ? -10.120 0.792 -3.804 1.00 95.94 123 GLU A CA 1
ATOM 995 C C . GLU A 1 123 ? -10.417 2.046 -4.642 1.00 95.94 123 GLU A C 1
ATOM 997 O O . GLU A 1 123 ? -10.670 1.935 -5.844 1.00 95.94 123 GLU A O 1
ATOM 1002 N N . ASN A 1 124 ? -10.361 3.234 -4.035 1.00 96.94 124 ASN A N 1
ATOM 1003 C CA . ASN A 1 124 ? -10.597 4.503 -4.719 1.00 96.94 124 ASN A CA 1
ATOM 1004 C C . ASN A 1 124 ? -9.364 5.030 -5.468 1.00 96.94 124 ASN A C 1
ATOM 1006 O O . ASN A 1 124 ? -9.521 5.621 -6.539 1.00 96.94 124 ASN A O 1
ATOM 1010 N N . ASP A 1 125 ? -8.161 4.840 -4.923 1.00 97.62 125 ASP A N 1
ATOM 1011 C CA . ASP A 1 125 ? -6.909 5.308 -5.519 1.00 97.62 125 ASP A CA 1
ATOM 1012 C C . ASP A 1 125 ? -5.799 4.264 -5.354 1.00 97.62 125 ASP A C 1
ATOM 1014 O O . ASP A 1 125 ? -5.306 4.016 -4.256 1.00 97.62 125 ASP A O 1
ATOM 1018 N N . LYS A 1 126 ? -5.392 3.680 -6.484 1.00 96.81 126 LYS A N 1
ATOM 1019 C CA . LYS A 1 126 ? -4.336 2.661 -6.576 1.00 96.81 126 LYS A CA 1
ATOM 1020 C C . LYS A 1 126 ? -3.029 3.219 -7.128 1.00 96.81 126 LYS A C 1
ATOM 1022 O O . LYS A 1 126 ? -2.185 2.472 -7.608 1.00 96.81 126 LYS A O 1
ATOM 1027 N N . SER A 1 127 ? -2.854 4.539 -7.129 1.00 96.62 127 SER A N 1
ATOM 1028 C CA . SER A 1 127 ? -1.557 5.123 -7.464 1.00 96.62 127 SER A CA 1
ATOM 1029 C C . SER A 1 127 ? -0.503 4.705 -6.437 1.00 96.62 127 SER A C 1
ATOM 1031 O O . SER A 1 127 ? -0.808 4.500 -5.262 1.00 96.62 127 SER A O 1
ATOM 1033 N N . ILE A 1 128 ? 0.758 4.596 -6.865 1.00 97.12 128 ILE A N 1
ATOM 1034 C CA . ILE A 1 128 ? 1.836 4.124 -5.984 1.00 97.12 128 ILE A CA 1
ATOM 1035 C C . ILE A 1 128 ? 2.023 5.025 -4.754 1.00 97.12 128 ILE A C 1
ATOM 1037 O O . ILE A 1 128 ? 2.175 4.523 -3.649 1.00 97.12 128 ILE A O 1
ATOM 1041 N N . ALA A 1 129 ? 1.882 6.345 -4.916 1.00 95.38 129 ALA A N 1
ATOM 1042 C CA . ALA A 1 129 ? 1.959 7.297 -3.808 1.00 95.38 129 ALA A CA 1
ATOM 1043 C C . ALA A 1 129 ? 0.803 7.136 -2.800 1.00 95.38 129 ALA A C 1
ATOM 1045 O O . ALA A 1 129 ? 1.000 7.276 -1.590 1.00 95.38 129 ALA A O 1
ATOM 1046 N N . ALA A 1 130 ? -0.407 6.834 -3.286 1.00 96.62 130 ALA A N 1
ATOM 1047 C CA . ALA A 1 130 ? -1.543 6.527 -2.422 1.00 96.62 130 ALA A CA 1
ATOM 1048 C C . ALA A 1 130 ? -1.318 5.204 -1.676 1.00 96.62 130 ALA A C 1
ATOM 1050 O O . ALA A 1 130 ? -1.531 5.147 -0.467 1.00 96.62 130 ALA A O 1
ATOM 1051 N N . CYS A 1 131 ? -0.802 4.181 -2.363 1.00 98.12 131 CYS A N 1
ATOM 1052 C CA . CYS A 1 131 ? -0.455 2.897 -1.755 1.00 98.12 131 CYS A CA 1
ATOM 1053 C C . CYS A 1 131 ? 0.614 3.046 -0.659 1.00 98.12 131 CYS A C 1
ATOM 1055 O O . CYS A 1 131 ? 0.432 2.510 0.431 1.00 98.12 131 CYS A O 1
ATOM 1057 N N . ASP A 1 132 ? 1.677 3.823 -0.900 1.00 97.25 132 ASP A N 1
ATOM 1058 C CA . ASP A 1 132 ? 2.716 4.115 0.100 1.00 97.25 132 ASP A CA 1
ATOM 1059 C C . ASP A 1 132 ? 2.116 4.761 1.359 1.00 97.25 132 ASP A C 1
ATOM 1061 O O . ASP A 1 132 ? 2.375 4.325 2.483 1.00 97.25 132 ASP A O 1
ATOM 1065 N N . THR A 1 133 ? 1.234 5.747 1.165 1.00 96.94 133 THR A N 1
ATOM 1066 C CA . THR A 1 133 ? 0.515 6.412 2.263 1.00 96.94 133 THR A CA 1
ATOM 1067 C C . THR A 1 133 ? -0.349 5.421 3.052 1.00 96.94 133 THR A C 1
ATOM 1069 O O . THR A 1 133 ? -0.378 5.453 4.281 1.00 96.94 133 THR A O 1
ATOM 1072 N N . MET A 1 134 ? -1.045 4.511 2.367 1.00 97.38 134 MET A N 1
ATOM 1073 C CA . MET A 1 134 ? -1.888 3.502 3.016 1.00 97.38 134 MET A CA 1
ATOM 1074 C C . MET A 1 134 ? -1.064 2.494 3.812 1.00 97.38 134 MET A C 1
ATOM 1076 O O . MET A 1 134 ? -1.459 2.137 4.917 1.00 97.38 134 MET A O 1
ATOM 1080 N N . ILE A 1 135 ? 0.087 2.050 3.299 1.00 97.75 135 ILE A N 1
ATOM 1081 C CA . ILE A 1 135 ? 0.994 1.175 4.054 1.00 97.75 135 ILE A CA 1
ATOM 1082 C C . ILE A 1 135 ? 1.472 1.869 5.331 1.00 97.75 135 ILE A C 1
ATOM 1084 O O . ILE A 1 135 ? 1.479 1.249 6.395 1.00 97.75 135 ILE A O 1
ATOM 1088 N N . GLU A 1 136 ? 1.829 3.152 5.265 1.00 97.69 136 GLU A N 1
ATOM 1089 C CA . GLU A 1 136 ? 2.187 3.928 6.456 1.00 97.69 136 GLU A CA 1
ATOM 1090 C C . GLU A 1 136 ? 1.026 3.982 7.464 1.00 97.69 136 GLU A C 1
ATOM 1092 O O . GLU A 1 136 ? 1.211 3.664 8.642 1.00 97.69 136 GLU A O 1
ATOM 1097 N N . ASN A 1 137 ? -0.188 4.303 7.008 1.00 98.06 137 ASN A N 1
ATOM 1098 C CA . ASN A 1 137 ? -1.378 4.344 7.859 1.00 98.06 137 ASN A CA 1
ATOM 1099 C C . ASN A 1 137 ? -1.687 2.983 8.501 1.00 98.06 137 ASN A C 1
ATOM 1101 O O . ASN A 1 137 ? -1.939 2.914 9.703 1.00 98.06 137 ASN A O 1
ATOM 1105 N N . LEU A 1 138 ? -1.636 1.895 7.731 1.00 98.44 138 LEU A N 1
ATOM 1106 C CA . LEU A 1 138 ? -1.884 0.536 8.220 1.00 98.44 138 LEU A CA 1
ATOM 1107 C C . LEU A 1 138 ? -0.828 0.104 9.248 1.00 98.44 138 LEU A C 1
ATOM 1109 O O . LEU A 1 138 ? -1.178 -0.507 10.258 1.00 98.44 138 LEU A O 1
ATOM 1113 N N . ASN A 1 139 ? 0.441 0.477 9.057 1.00 98.00 139 ASN A N 1
ATOM 1114 C CA . ASN A 1 139 ? 1.486 0.258 10.060 1.00 98.00 139 ASN A CA 1
ATOM 1115 C C . ASN A 1 139 ? 1.225 1.065 11.340 1.00 98.00 139 ASN A C 1
ATOM 1117 O O . ASN A 1 139 ? 1.308 0.515 12.435 1.00 98.00 139 ASN A O 1
ATOM 1121 N N . ASN A 1 140 ? 0.818 2.332 11.223 1.00 98.06 140 ASN A N 1
ATOM 1122 C CA . ASN A 1 140 ? 0.444 3.147 12.382 1.00 98.06 140 ASN A CA 1
ATOM 1123 C C . ASN A 1 140 ? -0.748 2.542 13.149 1.00 98.06 140 ASN A C 1
ATOM 1125 O O . ASN A 1 140 ? -0.757 2.543 14.381 1.00 98.06 140 ASN A O 1
ATOM 1129 N N . ILE A 1 141 ? -1.734 1.983 12.436 1.00 97.88 141 ILE A N 1
ATOM 1130 C CA . ILE A 1 141 ? -2.851 1.236 13.035 1.00 97.88 141 ILE A CA 1
ATOM 1131 C C . ILE A 1 141 ? -2.334 -0.022 13.747 1.00 97.88 141 ILE A C 1
ATOM 1133 O O . ILE A 1 141 ? -2.763 -0.292 14.870 1.00 97.88 141 ILE A O 1
ATOM 1137 N N . SER A 1 142 ? -1.403 -0.769 13.139 1.00 97.81 142 SER A N 1
ATOM 1138 C CA . SER A 1 142 ? -0.755 -1.933 13.765 1.00 97.81 142 SER A CA 1
ATOM 1139 C C . SER A 1 142 ? -0.101 -1.561 15.093 1.00 97.81 142 SER A C 1
ATOM 1141 O O . SER A 1 142 ? -0.348 -2.208 16.111 1.00 97.81 142 SER A O 1
ATOM 1143 N N . ASP A 1 143 ? 0.701 -0.497 15.098 1.00 97.62 143 ASP A N 1
ATOM 1144 C CA . ASP A 1 143 ? 1.439 -0.040 16.274 1.00 97.62 143 ASP A CA 1
ATOM 1145 C C . ASP A 1 143 ? 0.494 0.430 17.385 1.00 97.62 143 ASP A C 1
ATOM 1147 O O . ASP A 1 143 ? 0.679 0.081 18.556 1.00 97.62 143 ASP A O 1
ATOM 1151 N N . ALA A 1 144 ? -0.550 1.184 17.027 1.00 95.56 144 ALA A N 1
ATOM 1152 C CA . ALA A 1 144 ? -1.583 1.616 17.964 1.00 95.56 144 ALA A CA 1
ATOM 1153 C C . ALA A 1 144 ? -2.335 0.417 18.559 1.00 95.56 144 ALA A C 1
ATOM 1155 O O . ALA A 1 144 ? -2.518 0.343 19.775 1.00 95.56 144 ALA A O 1
ATOM 1156 N N . LEU A 1 145 ? -2.703 -0.559 17.722 1.00 96.38 145 LEU A N 1
ATOM 1157 C CA . LEU A 1 145 ? -3.333 -1.793 18.171 1.00 96.38 145 LEU A CA 1
ATOM 1158 C C . LEU A 1 145 ? -2.409 -2.527 19.139 1.00 96.38 145 LEU A C 1
ATOM 1160 O O . LEU A 1 145 ? -2.856 -2.940 20.202 1.00 96.38 145 LEU A O 1
ATOM 1164 N N . GLU A 1 146 ? -1.121 -2.680 18.830 1.00 94.69 146 GLU A N 1
ATOM 1165 C CA . GLU A 1 146 ? -0.157 -3.357 19.704 1.00 94.69 146 GLU A CA 1
ATOM 1166 C C . GLU A 1 146 ? -0.045 -2.728 21.090 1.00 94.69 146 GLU A C 1
ATOM 1168 O O . GLU A 1 146 ? 0.006 -3.469 22.077 1.00 94.69 146 GLU A O 1
ATOM 1173 N N . GLN A 1 147 ? -0.099 -1.401 21.166 1.00 93.06 147 GLN A N 1
ATOM 1174 C CA . GLN A 1 147 ? -0.061 -0.651 22.420 1.00 93.06 147 GLN A CA 1
ATOM 1175 C C . GLN A 1 147 ? -1.387 -0.677 23.195 1.00 93.06 147 GLN A C 1
ATOM 1177 O O . GLN A 1 147 ? -1.386 -0.370 24.385 1.00 93.06 147 GLN A O 1
ATOM 1182 N N . ASP A 1 148 ? -2.499 -1.067 22.567 1.00 91.88 148 ASP A N 1
ATOM 1183 C CA . ASP A 1 148 ? -3.797 -1.130 23.235 1.00 91.88 148 ASP A CA 1
ATOM 1184 C C . ASP A 1 148 ? -3.847 -2.233 24.312 1.00 91.88 148 ASP A C 1
ATOM 1186 O O . ASP A 1 148 ? -3.545 -3.410 24.059 1.00 91.88 148 ASP A O 1
ATOM 1190 N N . GLU A 1 149 ? -4.247 -1.834 25.524 1.00 90.75 149 GLU A N 1
ATOM 1191 C CA . GLU A 1 149 ? -4.378 -2.700 26.705 1.00 90.75 149 GLU A CA 1
ATOM 1192 C C . GLU A 1 149 ? -5.831 -3.149 26.971 1.00 90.75 149 GLU A C 1
ATOM 1194 O O . GLU A 1 149 ? -6.076 -3.963 27.867 1.00 90.75 149 GLU A O 1
ATOM 1199 N N . ILE A 1 150 ? -6.807 -2.624 26.225 1.00 92.81 150 ILE A N 1
ATOM 1200 C CA . ILE A 1 150 ? -8.240 -2.878 26.423 1.00 92.81 150 ILE A CA 1
ATOM 1201 C C . ILE A 1 150 ? -8.692 -4.133 25.674 1.00 92.81 150 ILE A C 1
ATOM 1203 O O . ILE A 1 150 ? -9.455 -4.946 26.215 1.00 92.81 150 ILE A O 1
ATOM 1207 N N . ILE A 1 151 ? -8.247 -4.282 24.429 1.00 94.81 151 ILE A N 1
ATOM 1208 C CA . ILE A 1 151 ? -8.613 -5.364 23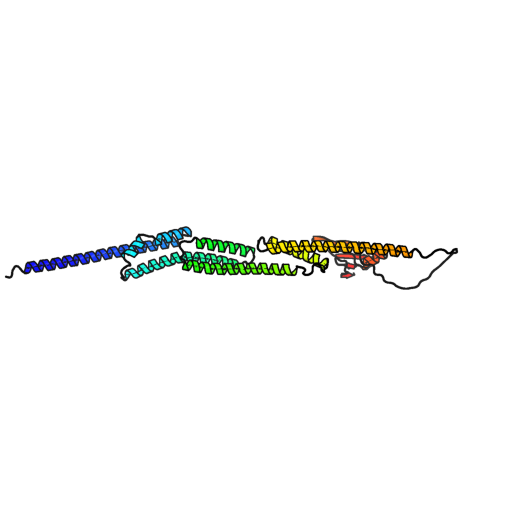.522 1.00 94.81 151 ILE A CA 1
ATOM 1209 C C . ILE A 1 151 ? -7.896 -6.643 23.942 1.00 94.81 151 ILE A C 1
ATOM 1211 O O . ILE A 1 151 ? -6.695 -6.684 24.215 1.00 94.81 151 ILE A O 1
ATOM 1215 N N . LYS A 1 152 ? -8.657 -7.734 23.999 1.00 92.56 152 LYS A N 1
ATOM 1216 C CA . LYS A 1 152 ? -8.134 -9.047 24.383 1.00 92.56 152 LYS A CA 1
ATOM 1217 C C . LYS A 1 152 ? -7.348 -9.671 23.237 1.00 92.56 152 LYS A C 1
ATOM 1219 O O . LYS A 1 152 ? -7.641 -9.407 22.078 1.00 92.56 152 LYS A O 1
ATOM 1224 N N . SER A 1 153 ? -6.425 -10.572 23.577 1.00 91.44 153 SER A N 1
ATOM 1225 C CA . SER A 1 153 ? -5.552 -11.263 22.616 1.00 91.44 153 SER A CA 1
ATOM 1226 C C . SER A 1 153 ? -6.297 -11.833 21.411 1.00 91.44 153 SER A C 1
ATOM 1228 O O . SER A 1 153 ? -5.906 -11.558 20.290 1.00 91.44 153 SER A O 1
ATOM 1230 N N . ASP A 1 154 ? -7.395 -12.556 21.631 1.00 94.50 154 ASP A N 1
ATOM 1231 C CA . ASP A 1 154 ? -8.085 -13.268 20.548 1.00 94.50 154 ASP A CA 1
ATOM 1232 C C . ASP A 1 154 ? -8.704 -12.300 19.522 1.00 94.50 154 ASP A C 1
ATOM 1234 O O . ASP A 1 154 ? -8.630 -12.530 18.317 1.00 94.50 154 ASP A O 1
ATOM 1238 N N . ASP A 1 155 ? -9.288 -11.191 19.989 1.00 97.12 155 ASP A N 1
ATOM 1239 C CA . ASP A 1 155 ? -9.839 -10.159 19.104 1.00 97.12 155 ASP A CA 1
ATOM 1240 C C . ASP A 1 155 ? -8.711 -9.347 18.448 1.00 97.12 155 ASP A C 1
ATOM 1242 O O . ASP A 1 155 ? -8.805 -8.987 17.277 1.00 97.12 155 ASP A O 1
ATOM 1246 N N . LYS A 1 156 ? -7.612 -9.112 19.176 1.00 96.19 156 LYS A N 1
ATOM 1247 C CA . LYS A 1 156 ? -6.402 -8.457 18.665 1.00 96.19 156 LYS A CA 1
ATOM 1248 C C . LYS A 1 156 ? -5.798 -9.239 17.500 1.00 96.19 156 LYS A C 1
ATOM 1250 O O . LYS A 1 156 ? -5.476 -8.643 16.478 1.00 96.19 156 LYS A O 1
ATOM 1255 N N . ASP A 1 157 ? -5.701 -10.558 17.637 1.00 97.06 157 ASP A N 1
ATOM 1256 C CA . ASP A 1 157 ? -5.219 -11.457 16.590 1.00 97.06 157 ASP A CA 1
ATOM 1257 C C . ASP A 1 157 ? -6.151 -11.414 15.369 1.00 97.06 157 ASP A C 1
ATOM 1259 O O . ASP A 1 157 ? -5.685 -11.238 14.248 1.00 97.06 157 ASP A O 1
ATOM 1263 N N . SER A 1 158 ? -7.473 -11.444 15.577 1.00 97.81 158 SER A N 1
ATOM 1264 C CA . SER A 1 158 ? -8.446 -11.322 14.480 1.00 97.81 158 SER A CA 1
ATOM 1265 C C . SER A 1 158 ? -8.348 -9.987 13.726 1.00 97.81 158 SER A C 1
ATOM 1267 O O . SER A 1 158 ? -8.521 -9.950 12.505 1.00 97.81 158 SER A O 1
ATOM 1269 N N . ILE A 1 159 ? -8.096 -8.882 14.432 1.00 98.19 159 ILE A N 1
ATOM 1270 C CA . ILE A 1 159 ? -7.887 -7.568 13.809 1.00 98.19 159 ILE A CA 1
ATOM 1271 C C . ILE A 1 159 ? -6.563 -7.568 13.030 1.00 98.19 159 ILE A C 1
ATOM 1273 O O . ILE A 1 159 ? -6.532 -7.104 11.893 1.00 98.19 159 ILE A O 1
ATOM 1277 N N . LYS A 1 160 ? -5.484 -8.137 13.590 1.00 97.94 160 LYS A N 1
ATOM 1278 C CA . LYS A 1 160 ? -4.183 -8.271 12.907 1.00 97.94 160 LYS A CA 1
ATOM 1279 C C . LYS A 1 160 ? -4.262 -9.117 11.639 1.00 97.94 160 LYS A C 1
ATOM 1281 O O . LYS A 1 160 ? -3.605 -8.779 10.655 1.00 97.94 160 LYS A O 1
ATOM 1286 N N . ASP A 1 161 ? -5.065 -10.176 11.640 1.00 98.38 161 ASP A N 1
ATOM 1287 C CA . ASP A 1 161 ? -5.313 -10.983 10.445 1.00 98.38 161 ASP A CA 1
ATOM 1288 C C . ASP A 1 161 ? -5.967 -10.130 9.347 1.00 98.38 161 ASP A C 1
ATOM 1290 O O . ASP A 1 161 ? -5.486 -10.099 8.214 1.00 98.38 161 ASP A O 1
ATOM 1294 N N . THR A 1 162 ? -7.001 -9.359 9.705 1.00 97.94 162 THR A N 1
ATOM 1295 C CA . THR A 1 162 ? -7.695 -8.449 8.775 1.00 97.94 162 THR A CA 1
ATOM 1296 C C . THR A 1 162 ? -6.748 -7.369 8.243 1.00 97.94 162 THR A C 1
ATOM 1298 O O . THR A 1 162 ? -6.691 -7.115 7.041 1.00 97.94 162 THR A O 1
ATOM 1301 N N . LEU A 1 163 ? -5.953 -6.763 9.128 1.00 98.38 163 LEU A N 1
ATOM 1302 C CA . LEU A 1 163 ? -4.942 -5.766 8.781 1.00 98.38 163 LEU A CA 1
ATOM 1303 C C . LEU A 1 163 ? -3.914 -6.332 7.791 1.00 98.38 163 LEU A C 1
ATOM 1305 O O . LEU A 1 163 ? -3.594 -5.692 6.790 1.00 98.38 163 LEU A O 1
ATOM 1309 N N . SER A 1 164 ? -3.427 -7.548 8.049 1.00 98.12 164 SER A N 1
ATOM 1310 C CA . SER A 1 164 ? -2.444 -8.234 7.203 1.00 98.12 164 SER A CA 1
ATOM 1311 C C . SER A 1 164 ? -3.003 -8.553 5.820 1.00 98.12 164 SER A C 1
ATOM 1313 O O . SER A 1 164 ? -2.289 -8.424 4.829 1.00 98.12 164 SER A O 1
ATOM 1315 N N . GLU A 1 165 ? -4.281 -8.927 5.730 1.00 98.31 165 GLU A N 1
ATOM 1316 C CA . GLU A 1 165 ? -4.963 -9.131 4.451 1.00 98.31 165 GLU A CA 1
ATOM 1317 C C . GLU A 1 165 ? -5.042 -7.829 3.638 1.00 98.31 165 GLU A C 1
ATOM 1319 O O . GLU A 1 165 ? -4.779 -7.832 2.435 1.00 98.31 165 GLU A O 1
ATOM 1324 N N . VAL A 1 166 ? -5.356 -6.695 4.275 1.00 98.38 166 VAL A N 1
ATOM 1325 C CA . VAL A 1 166 ? -5.380 -5.391 3.590 1.00 98.38 166 VAL A CA 1
ATOM 1326 C C . VAL A 1 166 ? -3.978 -4.979 3.142 1.00 98.38 166 VAL A C 1
ATOM 1328 O O . VAL A 1 166 ? -3.800 -4.673 1.966 1.00 98.38 166 VAL A O 1
ATOM 1331 N N . MET A 1 167 ? -2.977 -5.050 4.024 1.00 98.31 167 MET A N 1
ATOM 1332 C CA . MET A 1 167 ? -1.584 -4.737 3.676 1.00 98.31 167 MET A CA 1
ATOM 1333 C C . MET A 1 167 ? -1.057 -5.622 2.543 1.00 98.31 167 MET A C 1
ATOM 1335 O O . MET A 1 167 ? -0.371 -5.129 1.652 1.00 98.31 167 MET A O 1
ATOM 1339 N N . GLY A 1 168 ? -1.407 -6.912 2.541 1.00 98.31 168 GLY A N 1
ATOM 1340 C CA . GLY A 1 168 ? -1.050 -7.835 1.465 1.00 98.31 168 GLY A CA 1
ATOM 1341 C C . GLY A 1 168 ? -1.583 -7.375 0.109 1.00 98.31 168 GLY A C 1
ATOM 1342 O O . GLY A 1 168 ? -0.822 -7.304 -0.849 1.00 98.31 168 GLY A O 1
ATOM 1343 N N . ARG A 1 169 ? -2.859 -6.971 0.044 1.00 98.25 169 ARG A N 1
ATOM 1344 C CA . ARG A 1 169 ? -3.476 -6.457 -1.192 1.00 98.25 169 ARG A CA 1
ATOM 1345 C C . ARG A 1 169 ? -2.809 -5.175 -1.695 1.00 98.25 169 ARG A C 1
ATOM 1347 O O . ARG A 1 169 ? -2.598 -5.045 -2.897 1.00 98.25 169 ARG A O 1
ATOM 1354 N N . VAL A 1 170 ? -2.463 -4.254 -0.794 1.00 98.56 170 VAL A N 1
ATOM 1355 C CA . VAL A 1 170 ? -1.761 -3.012 -1.162 1.00 98.56 170 VAL A CA 1
ATOM 1356 C C . VAL A 1 170 ? -0.355 -3.323 -1.686 1.00 98.56 170 VAL A C 1
ATOM 1358 O O . VAL A 1 170 ? 0.029 -2.826 -2.741 1.00 98.56 170 VAL A O 1
ATOM 1361 N N . ASN A 1 171 ? 0.392 -4.203 -1.011 1.00 98.12 171 ASN A N 1
ATOM 1362 C CA . ASN A 1 171 ? 1.718 -4.625 -1.468 1.00 98.12 171 ASN A CA 1
ATOM 1363 C C . ASN A 1 171 ? 1.677 -5.350 -2.819 1.00 98.12 171 ASN A C 1
ATOM 1365 O O . ASN A 1 171 ? 2.561 -5.141 -3.646 1.00 98.12 171 ASN A O 1
ATOM 1369 N N . ASP A 1 172 ? 0.670 -6.190 -3.062 1.00 98.44 172 ASP A N 1
ATOM 1370 C CA . ASP A 1 172 ? 0.493 -6.858 -4.353 1.00 98.44 172 ASP A CA 1
ATOM 1371 C C . ASP A 1 172 ? 0.264 -5.842 -5.485 1.00 98.44 172 ASP A C 1
ATOM 1373 O O . ASP A 1 172 ? 0.821 -5.998 -6.573 1.00 98.44 172 ASP A O 1
ATOM 1377 N N . GLU A 1 173 ? -0.496 -4.773 -5.229 1.00 98.44 173 GLU A N 1
ATOM 1378 C CA . GLU A 1 173 ? -0.698 -3.688 -6.195 1.00 98.44 173 GLU A CA 1
ATOM 1379 C C . GLU A 1 173 ? 0.596 -2.902 -6.449 1.00 98.44 173 GLU A C 1
ATOM 1381 O O . GLU A 1 173 ? 0.949 -2.676 -7.607 1.00 98.44 173 GLU A O 1
ATOM 1386 N N . ILE A 1 174 ? 1.349 -2.555 -5.397 1.00 98.31 174 ILE A N 1
ATOM 1387 C CA . ILE A 1 174 ? 2.672 -1.917 -5.528 1.00 98.31 174 ILE A CA 1
ATOM 1388 C C . ILE A 1 174 ? 3.583 -2.780 -6.407 1.00 98.31 174 ILE A C 1
ATOM 1390 O O . ILE A 1 174 ? 4.146 -2.285 -7.383 1.00 98.31 174 ILE A O 1
ATOM 1394 N N . ASN A 1 175 ? 3.678 -4.080 -6.114 1.00 98.06 175 ASN A N 1
ATOM 1395 C CA . ASN A 1 175 ? 4.489 -5.012 -6.895 1.00 98.06 175 ASN A CA 1
ATOM 1396 C C . ASN A 1 175 ? 4.031 -5.074 -8.357 1.00 98.06 175 ASN A C 1
ATOM 1398 O O . ASN A 1 175 ? 4.862 -5.035 -9.257 1.00 98.06 175 ASN A O 1
ATOM 1402 N N . SER A 1 176 ? 2.721 -5.102 -8.611 1.00 98.44 176 SER A N 1
ATOM 1403 C CA . SER A 1 176 ? 2.157 -5.078 -9.966 1.00 98.44 176 SER A CA 1
ATOM 1404 C C . SER A 1 176 ? 2.543 -3.807 -10.738 1.00 98.44 176 SER A C 1
ATOM 1406 O O . SER A 1 176 ? 2.916 -3.875 -11.913 1.00 98.44 176 SER A O 1
ATOM 1408 N N . ILE A 1 177 ? 2.508 -2.639 -10.086 1.00 98.06 177 ILE A N 1
ATOM 1409 C CA . ILE A 1 177 ? 2.941 -1.367 -10.683 1.00 98.06 177 ILE A CA 1
ATOM 1410 C C . ILE A 1 177 ? 4.439 -1.410 -11.002 1.00 98.06 177 ILE A C 1
ATOM 1412 O O . ILE A 1 177 ? 4.841 -1.055 -12.115 1.00 98.06 177 ILE A O 1
ATOM 1416 N N . VAL A 1 178 ? 5.259 -1.869 -10.052 1.00 98.06 178 VAL A N 1
ATOM 1417 C CA . VAL A 1 178 ? 6.712 -2.005 -10.223 1.00 98.06 178 VAL A CA 1
ATOM 1418 C C . VAL A 1 178 ? 7.041 -2.953 -11.372 1.00 98.06 178 VAL A C 1
ATOM 1420 O O . VAL A 1 178 ? 7.821 -2.593 -12.254 1.00 98.06 178 VAL A O 1
ATOM 1423 N N . ASP A 1 179 ? 6.391 -4.113 -11.428 1.00 98.25 179 ASP A N 1
ATOM 1424 C CA . ASP A 1 179 ? 6.565 -5.103 -12.490 1.00 98.25 179 ASP A CA 1
ATOM 1425 C C . ASP A 1 179 ? 6.192 -4.539 -13.868 1.00 98.25 179 ASP A C 1
ATOM 1427 O O . ASP A 1 179 ? 6.885 -4.803 -14.854 1.00 98.25 179 ASP A O 1
ATOM 1431 N N . ASN A 1 180 ? 5.136 -3.727 -13.961 1.00 98.12 180 ASN A N 1
ATOM 1432 C CA . ASN A 1 180 ? 4.729 -3.094 -15.217 1.00 98.12 180 ASN A CA 1
ATOM 1433 C C . ASN A 1 180 ? 5.772 -2.079 -15.724 1.00 98.12 180 ASN A C 1
ATOM 1435 O O . ASN A 1 180 ? 6.120 -2.060 -16.911 1.00 98.12 180 ASN A O 1
ATOM 1439 N N . TYR A 1 181 ? 6.319 -1.257 -14.827 1.00 98.44 181 TYR A N 1
ATOM 1440 C CA . TYR A 1 181 ? 7.414 -0.351 -15.174 1.00 98.44 181 TYR A CA 1
ATOM 1441 C C . TYR A 1 181 ? 8.698 -1.107 -15.512 1.00 98.44 181 TYR A C 1
ATOM 1443 O O . TYR A 1 181 ? 9.373 -0.750 -16.477 1.00 98.44 181 TYR A O 1
ATOM 1451 N N . ASN A 1 182 ? 9.001 -2.190 -14.795 1.00 98.25 182 ASN A N 1
ATOM 1452 C CA . ASN A 1 182 ? 10.136 -3.050 -15.104 1.00 98.25 182 ASN A CA 1
ATOM 1453 C C . ASN A 1 182 ? 9.997 -3.691 -16.495 1.00 98.25 182 ASN A C 1
ATOM 1455 O O . ASN A 1 182 ? 10.942 -3.691 -17.275 1.00 98.25 182 ASN A O 1
ATOM 1459 N N . ALA A 1 183 ? 8.805 -4.169 -16.858 1.00 98.56 183 ALA A N 1
ATOM 1460 C CA . ALA A 1 183 ? 8.536 -4.695 -18.196 1.00 98.56 183 ALA A CA 1
ATOM 1461 C C . ALA A 1 183 ? 8.705 -3.624 -19.287 1.00 98.56 183 ALA A C 1
ATOM 1463 O O . ALA A 1 183 ? 9.229 -3.909 -20.366 1.00 98.56 183 ALA A O 1
ATOM 1464 N N . THR A 1 184 ? 8.291 -2.386 -19.003 1.00 98.50 184 THR A N 1
ATOM 1465 C CA . THR A 1 184 ? 8.496 -1.243 -19.904 1.00 98.50 184 THR A CA 1
ATOM 1466 C C . THR A 1 184 ? 9.985 -0.946 -20.077 1.00 98.50 184 THR A C 1
ATOM 1468 O O . THR A 1 184 ? 10.456 -0.845 -21.209 1.00 98.50 184 THR A O 1
ATOM 1471 N N . TYR A 1 185 ? 10.738 -0.892 -18.977 1.00 98.69 185 TYR A N 1
ATOM 1472 C CA . TYR A 1 185 ? 12.193 -0.760 -18.984 1.00 98.69 185 TYR A CA 1
ATOM 1473 C C . TYR A 1 185 ? 12.856 -1.851 -19.839 1.00 98.69 185 TYR A C 1
ATOM 1475 O O . TYR A 1 185 ? 13.556 -1.524 -20.796 1.00 98.69 185 TYR A O 1
ATOM 1483 N N . GLU A 1 186 ? 12.569 -3.131 -19.582 1.00 98.50 186 GLU A N 1
ATOM 1484 C CA . GLU A 1 186 ? 13.128 -4.266 -20.333 1.00 98.50 186 GLU A CA 1
ATOM 1485 C C . GLU A 1 186 ? 12.792 -4.207 -21.833 1.00 98.50 186 GLU A C 1
ATOM 1487 O O . GLU A 1 186 ? 13.575 -4.657 -22.667 1.00 98.50 186 GLU A O 1
ATOM 1492 N N . SER A 1 187 ? 11.656 -3.608 -22.211 1.00 98.44 187 SER A N 1
ATOM 1493 C CA . SER A 1 187 ? 11.294 -3.414 -23.622 1.00 98.44 187 SER A CA 1
ATOM 1494 C C . SER A 1 187 ? 12.174 -2.391 -24.354 1.00 98.44 187 SER A C 1
ATOM 1496 O O . SER A 1 187 ? 12.289 -2.450 -25.580 1.00 98.44 187 SER A O 1
ATOM 1498 N N . TYR A 1 188 ? 12.802 -1.468 -23.619 1.00 98.50 188 TYR A N 1
ATOM 1499 C CA . TYR A 1 188 ? 13.733 -0.471 -24.153 1.00 98.50 188 TYR A CA 1
ATOM 1500 C C . TYR A 1 188 ? 15.190 -0.941 -24.123 1.00 98.50 188 TYR A C 1
ATOM 1502 O O . TYR A 1 188 ? 16.028 -0.377 -24.829 1.00 98.50 188 TYR A O 1
ATOM 1510 N N . VAL A 1 189 ? 15.503 -1.973 -23.334 1.00 98.12 189 VAL A N 1
ATOM 1511 C CA . VAL A 1 189 ? 16.850 -2.539 -23.243 1.00 98.12 189 VAL A CA 1
ATOM 1512 C C . VAL A 1 189 ? 17.225 -3.248 -24.547 1.00 98.12 189 VAL A C 1
ATOM 1514 O O . VAL A 1 189 ? 16.533 -4.134 -25.051 1.00 98.12 189 VAL A O 1
ATOM 1517 N N . ILE A 1 190 ? 18.388 -2.888 -25.085 1.00 98.12 190 ILE A N 1
ATOM 1518 C CA . ILE A 1 190 ? 18.989 -3.528 -26.253 1.00 98.12 190 ILE A CA 1
ATOM 1519 C C . ILE A 1 190 ? 19.788 -4.752 -25.799 1.00 98.12 190 ILE A C 1
ATOM 1521 O O . ILE A 1 190 ? 20.794 -4.635 -25.101 1.00 98.12 190 ILE A O 1
ATOM 1525 N N . SER A 1 191 ? 19.363 -5.934 -26.249 1.00 95.06 191 SER A N 1
ATOM 1526 C CA . SER A 1 191 ? 20.005 -7.213 -25.903 1.00 95.06 191 SER A CA 1
ATOM 1527 C C . SER A 1 191 ? 21.388 -7.424 -26.537 1.00 95.06 191 SER A C 1
ATOM 1529 O O . SER A 1 191 ? 22.237 -8.076 -25.933 1.00 95.06 191 SER A O 1
ATOM 1531 N N . ASP A 1 192 ? 21.630 -6.878 -27.732 1.00 96.81 192 ASP A N 1
ATOM 1532 C CA . ASP A 1 192 ? 22.904 -6.992 -28.456 1.00 96.81 192 ASP A CA 1
ATOM 1533 C C . ASP A 1 192 ? 23.443 -5.610 -28.844 1.00 96.81 192 ASP A C 1
ATOM 1535 O O . ASP A 1 192 ? 23.316 -5.147 -29.979 1.00 96.81 192 ASP A O 1
ATOM 1539 N N . VAL A 1 193 ? 24.030 -4.936 -27.856 1.00 97.12 193 VAL A N 1
ATOM 1540 C CA . VAL A 1 193 ? 24.556 -3.567 -27.975 1.00 97.12 193 VAL A CA 1
ATOM 1541 C C . VAL A 1 193 ? 25.658 -3.459 -29.030 1.00 97.12 193 VAL A C 1
ATOM 1543 O O . VAL A 1 193 ? 25.763 -2.447 -29.718 1.00 97.12 193 VAL A O 1
ATOM 1546 N N . GLU A 1 194 ? 26.477 -4.501 -29.190 1.00 96.88 194 GLU A N 1
ATOM 1547 C CA . GLU A 1 194 ? 27.617 -4.483 -30.111 1.00 96.88 194 GLU A CA 1
ATOM 1548 C C . GLU A 1 194 ? 27.192 -4.415 -31.580 1.00 96.88 194 GLU A C 1
ATOM 1550 O O . GLU A 1 194 ? 27.886 -3.796 -32.389 1.00 96.88 194 GLU A O 1
ATOM 1555 N N . ASN A 1 195 ? 26.052 -5.027 -31.912 1.00 95.62 195 ASN A N 1
ATOM 1556 C CA . ASN A 1 195 ? 25.513 -5.081 -33.271 1.00 95.62 195 ASN A CA 1
ATOM 1557 C C . ASN A 1 195 ? 24.353 -4.101 -33.512 1.00 95.62 195 ASN A C 1
ATOM 1559 O O . ASN A 1 195 ? 23.817 -4.056 -34.622 1.00 95.62 195 ASN A O 1
ATOM 1563 N N . ALA A 1 196 ? 23.954 -3.333 -32.498 1.00 97.56 196 ALA A N 1
ATOM 1564 C CA . ALA A 1 196 ? 22.879 -2.359 -32.612 1.00 97.56 196 ALA A CA 1
ATOM 1565 C C . ALA A 1 196 ? 23.258 -1.196 -33.540 1.00 97.56 196 ALA A C 1
ATOM 1567 O O . ALA A 1 196 ? 24.415 -0.769 -33.606 1.00 97.56 196 ALA A O 1
ATOM 1568 N N . SER A 1 197 ? 22.270 -0.662 -34.263 1.00 97.75 197 SER A N 1
ATOM 1569 C CA . SER A 1 197 ? 22.490 0.532 -35.073 1.00 97.75 197 SER A CA 1
ATOM 1570 C C . SER A 1 197 ? 22.575 1.782 -34.194 1.00 97.75 197 SER A C 1
ATOM 1572 O O . SER A 1 197 ? 22.040 1.832 -33.085 1.00 97.75 197 SER A O 1
ATOM 1574 N N . LYS A 1 198 ? 23.225 2.829 -34.709 1.00 97.75 198 LYS A N 1
ATOM 1575 C CA . LYS A 1 198 ? 23.291 4.134 -34.042 1.00 97.75 198 LYS A CA 1
ATOM 1576 C C . LYS A 1 198 ? 21.897 4.709 -33.752 1.00 97.75 198 LYS A C 1
ATOM 1578 O O . LYS A 1 198 ? 21.692 5.309 -32.700 1.00 97.75 198 LYS A O 1
ATOM 1583 N N . ASP A 1 199 ? 20.957 4.535 -34.677 1.00 97.94 199 ASP A N 1
ATOM 1584 C CA . ASP A 1 199 ? 19.594 5.053 -34.536 1.00 97.94 199 ASP A CA 1
ATOM 1585 C C . ASP A 1 199 ? 18.814 4.285 -33.459 1.00 97.94 199 ASP A C 1
ATOM 1587 O O . ASP A 1 199 ? 18.128 4.906 -32.645 1.00 97.94 199 ASP A O 1
ATOM 1591 N N . ASP A 1 200 ? 18.980 2.958 -33.389 1.00 98.31 200 ASP A N 1
ATOM 1592 C CA . ASP A 1 200 ? 18.366 2.132 -32.340 1.00 98.31 200 ASP A CA 1
ATOM 1593 C C . ASP A 1 200 ? 18.902 2.514 -30.953 1.00 98.31 200 ASP A C 1
ATOM 1595 O O . ASP A 1 200 ? 18.119 2.707 -30.023 1.00 98.31 200 ASP A O 1
ATOM 1599 N N . LEU A 1 201 ? 20.223 2.700 -30.821 1.00 98.69 201 LEU A N 1
ATOM 1600 C CA . LEU A 1 201 ? 20.862 3.128 -29.570 1.00 98.69 201 LEU A CA 1
ATOM 1601 C C . LEU A 1 201 ? 20.344 4.494 -29.103 1.00 98.69 201 LEU A C 1
ATOM 1603 O O . LEU A 1 201 ? 19.955 4.635 -27.947 1.00 98.69 201 LEU A O 1
ATOM 1607 N N . ASN A 1 202 ? 20.291 5.493 -29.991 1.00 98.50 202 ASN A N 1
ATOM 1608 C CA . ASN A 1 202 ? 19.775 6.825 -29.647 1.00 98.50 202 ASN A CA 1
ATOM 1609 C C . ASN A 1 202 ? 18.283 6.801 -29.277 1.00 98.50 202 ASN A C 1
ATOM 1611 O O . ASN A 1 202 ? 17.853 7.532 -28.380 1.00 98.50 202 ASN A O 1
ATOM 1615 N N . THR A 1 203 ? 17.498 5.951 -29.944 1.00 98.56 203 THR A N 1
ATOM 1616 C CA . THR A 1 203 ? 16.081 5.749 -29.617 1.00 98.56 203 THR A CA 1
ATOM 1617 C C . THR A 1 203 ? 15.929 5.136 -28.225 1.00 98.56 203 THR A C 1
ATOM 1619 O O . THR A 1 203 ? 15.152 5.642 -27.418 1.00 98.56 203 THR A O 1
ATOM 1622 N N . ALA A 1 204 ? 16.708 4.095 -27.911 1.00 98.56 204 ALA A N 1
ATOM 1623 C CA . ALA A 1 204 ? 16.703 3.465 -26.594 1.00 98.56 204 ALA A CA 1
ATOM 1624 C C . ALA A 1 204 ? 17.136 4.438 -25.488 1.00 98.56 204 ALA A C 1
ATOM 1626 O O . ALA A 1 204 ? 16.447 4.524 -24.478 1.00 98.56 204 ALA A O 1
ATOM 1627 N N . ILE A 1 205 ? 18.207 5.218 -25.697 1.00 98.81 205 ILE A N 1
ATOM 1628 C CA . ILE A 1 205 ? 18.647 6.267 -24.757 1.00 98.81 205 ILE A CA 1
ATOM 1629 C C . ILE A 1 205 ? 17.496 7.231 -24.454 1.00 98.81 205 ILE A C 1
ATOM 1631 O O . ILE A 1 205 ? 17.142 7.417 -23.297 1.00 98.81 205 ILE A O 1
ATOM 1635 N N . THR A 1 206 ? 16.853 7.774 -25.493 1.00 98.75 206 THR A N 1
ATOM 1636 C CA . THR A 1 206 ? 15.752 8.738 -25.330 1.00 98.75 206 THR A CA 1
ATOM 1637 C C . THR A 1 206 ? 14.575 8.142 -24.549 1.00 98.75 206 THR A C 1
ATOM 1639 O O . THR A 1 206 ? 14.017 8.799 -23.667 1.00 98.75 206 THR A O 1
ATOM 1642 N N . ASN A 1 207 ? 14.195 6.895 -24.850 1.00 98.75 207 ASN A N 1
ATOM 1643 C CA . ASN A 1 207 ? 13.106 6.208 -24.154 1.00 98.75 207 ASN A CA 1
ATOM 1644 C C . ASN A 1 207 ? 13.452 5.923 -22.686 1.00 98.75 207 ASN A C 1
ATOM 1646 O O . ASN A 1 207 ? 12.607 6.108 -21.812 1.00 98.75 207 ASN A O 1
ATOM 1650 N N . LEU A 1 208 ? 14.686 5.491 -22.415 1.00 98.81 208 LEU A N 1
ATOM 1651 C CA . LEU A 1 208 ? 15.171 5.208 -21.067 1.00 98.81 208 LEU A CA 1
ATOM 1652 C C . LEU A 1 208 ? 15.263 6.485 -20.220 1.00 98.81 208 LEU A C 1
ATOM 1654 O O . LEU A 1 208 ? 14.783 6.478 -19.091 1.00 98.81 208 LEU A O 1
ATOM 1658 N N . ASP A 1 209 ? 15.789 7.586 -20.763 1.00 98.69 209 ASP A N 1
ATOM 1659 C CA . ASP A 1 209 ? 15.829 8.885 -20.074 1.00 98.69 209 ASP A CA 1
ATOM 1660 C C . ASP A 1 209 ? 14.415 9.398 -19.761 1.00 98.69 209 ASP A C 1
ATOM 1662 O O . ASP A 1 209 ? 14.141 9.832 -18.643 1.00 98.69 209 ASP A O 1
ATOM 1666 N N . THR A 1 210 ? 13.484 9.271 -20.713 1.00 98.62 210 THR A N 1
ATOM 1667 C CA . THR A 1 210 ? 12.073 9.636 -20.493 1.00 98.62 210 THR A CA 1
ATOM 1668 C C . THR A 1 210 ? 11.456 8.797 -19.373 1.00 98.62 210 THR A C 1
ATOM 1670 O O . THR A 1 210 ? 10.816 9.336 -18.471 1.00 98.62 210 THR A O 1
ATOM 1673 N N . LEU A 1 211 ? 11.682 7.478 -19.390 1.00 98.75 211 LEU A N 1
ATOM 1674 C CA . LEU A 1 211 ? 11.203 6.579 -18.343 1.00 98.75 211 LEU A CA 1
ATOM 1675 C C . LEU A 1 211 ? 11.817 6.927 -16.982 1.00 98.75 211 LEU A C 1
ATOM 1677 O O . LEU A 1 211 ? 11.110 6.958 -15.980 1.00 98.75 211 LEU A O 1
ATOM 1681 N N . LYS A 1 212 ? 13.116 7.229 -16.926 1.00 98.56 212 LYS A N 1
ATOM 1682 C CA . LYS A 1 212 ? 13.786 7.659 -15.695 1.00 98.56 212 LYS A CA 1
ATOM 1683 C C . LYS A 1 212 ? 13.145 8.916 -15.112 1.00 98.56 212 LYS A C 1
ATOM 1685 O O . LYS A 1 212 ? 12.938 8.974 -13.897 1.00 98.56 212 LYS A O 1
ATOM 1690 N N . ASP A 1 213 ? 12.830 9.901 -15.948 1.00 98.50 213 ASP A N 1
ATOM 1691 C CA . ASP A 1 213 ? 12.159 11.127 -15.514 1.00 98.50 213 ASP A CA 1
ATOM 1692 C C . ASP A 1 213 ? 10.762 10.828 -14.955 1.00 98.50 213 ASP A C 1
ATOM 1694 O O . ASP A 1 213 ? 10.406 11.328 -13.886 1.00 98.50 213 ASP A O 1
ATOM 1698 N N . GLU A 1 214 ? 9.981 9.976 -15.625 1.00 98.12 214 GLU A N 1
ATOM 1699 C CA . GLU A 1 214 ? 8.682 9.513 -15.121 1.00 98.12 214 GLU A CA 1
ATOM 1700 C C . GLU A 1 214 ? 8.813 8.836 -13.750 1.00 98.12 214 GLU A C 1
ATOM 1702 O O . GLU A 1 214 ? 8.137 9.243 -12.804 1.00 98.12 214 GLU A O 1
ATOM 1707 N N . LEU A 1 215 ? 9.722 7.864 -13.613 1.00 98.06 215 LEU A N 1
ATOM 1708 C CA . LEU A 1 215 ? 9.951 7.131 -12.363 1.00 98.06 215 LEU A CA 1
ATOM 1709 C C . LEU A 1 215 ? 10.422 8.050 -11.229 1.00 98.06 215 LEU A C 1
ATOM 1711 O O . LEU A 1 215 ? 9.960 7.930 -10.097 1.00 98.06 215 LEU A O 1
ATOM 1715 N N . THR A 1 216 ? 11.298 9.010 -11.531 1.00 97.31 216 THR A N 1
ATOM 1716 C CA . THR A 1 216 ? 11.777 9.998 -10.552 1.00 97.31 216 THR A CA 1
ATOM 1717 C C . THR A 1 216 ? 10.637 10.901 -10.078 1.00 97.31 216 THR A C 1
ATOM 1719 O O . THR A 1 216 ? 10.550 11.223 -8.892 1.00 97.31 216 THR A O 1
ATOM 1722 N N . ASN A 1 217 ? 9.728 11.284 -10.980 1.00 96.94 217 ASN A N 1
ATOM 1723 C CA . ASN A 1 217 ? 8.576 12.125 -10.654 1.00 96.94 217 ASN A CA 1
ATOM 1724 C C . ASN A 1 217 ? 7.509 11.406 -9.815 1.00 96.94 217 ASN A C 1
ATOM 1726 O O . ASN A 1 217 ? 6.715 12.086 -9.164 1.00 96.94 217 ASN A O 1
ATOM 1730 N N . LEU A 1 218 ? 7.495 10.067 -9.785 1.00 96.00 218 LEU A N 1
ATOM 1731 C CA . LEU A 1 218 ? 6.639 9.306 -8.865 1.00 96.00 218 LEU A CA 1
ATOM 1732 C C . LEU A 1 218 ? 7.066 9.471 -7.399 1.00 96.00 218 LEU A C 1
ATOM 1734 O O . LEU A 1 218 ? 6.251 9.249 -6.509 1.00 96.00 218 LEU A O 1
ATOM 1738 N N . GLY A 1 219 ? 8.307 9.903 -7.140 1.00 91.50 219 GLY A N 1
ATOM 1739 C CA . GLY A 1 219 ? 8.757 10.318 -5.809 1.00 91.50 219 GLY A CA 1
ATOM 1740 C C . GLY A 1 219 ? 8.828 9.195 -4.771 1.00 91.50 219 GLY A C 1
ATOM 1741 O O . GLY A 1 219 ? 8.764 9.481 -3.579 1.00 91.50 219 GLY A O 1
ATOM 1742 N N . THR A 1 220 ? 8.959 7.946 -5.217 1.00 95.19 220 THR A N 1
ATOM 1743 C CA . THR A 1 220 ? 8.999 6.744 -4.372 1.00 95.19 220 THR A CA 1
ATOM 1744 C C . THR A 1 220 ? 10.305 5.971 -4.574 1.00 95.19 220 THR A C 1
ATOM 1746 O O . THR A 1 220 ? 10.946 6.077 -5.623 1.00 95.19 220 THR A O 1
ATOM 1749 N N . ASP A 1 221 ? 10.729 5.214 -3.564 1.00 96.19 221 ASP A N 1
ATOM 1750 C CA . ASP A 1 221 ? 11.998 4.481 -3.563 1.00 96.19 221 ASP A CA 1
ATOM 1751 C C . ASP A 1 221 ? 11.911 3.092 -4.215 1.00 96.19 221 ASP A C 1
ATOM 1753 O O . ASP A 1 221 ? 12.953 2.541 -4.586 1.00 96.19 221 ASP A O 1
ATOM 1757 N N . HIS A 1 222 ? 10.700 2.581 -4.475 1.00 97.31 222 HIS A N 1
ATOM 1758 C CA . HIS A 1 222 ? 10.462 1.297 -5.155 1.00 97.31 222 HIS A CA 1
ATOM 1759 C C . HIS A 1 222 ? 11.158 1.172 -6.520 1.00 97.31 222 HIS A C 1
ATOM 1761 O O . HIS A 1 222 ? 11.448 0.067 -6.973 1.00 97.31 222 HIS A O 1
ATOM 1767 N N . PHE A 1 223 ? 11.458 2.293 -7.183 1.00 98.12 223 PHE A N 1
ATOM 1768 C CA . PHE A 1 223 ? 12.080 2.317 -8.513 1.00 98.12 223 PHE A CA 1
ATOM 1769 C C . PHE A 1 223 ? 13.589 2.562 -8.508 1.00 98.12 223 PHE A C 1
ATOM 1771 O O . PHE A 1 223 ? 14.186 2.676 -9.579 1.00 98.12 223 PHE A O 1
ATOM 1778 N N . THR A 1 224 ? 14.224 2.639 -7.336 1.00 97.56 224 THR A N 1
ATOM 1779 C CA . THR A 1 224 ? 15.654 2.977 -7.215 1.00 97.56 224 THR A CA 1
ATOM 1780 C C . THR A 1 224 ? 16.541 2.050 -8.051 1.00 97.56 224 THR A C 1
ATOM 1782 O O . THR A 1 224 ? 17.435 2.520 -8.759 1.00 97.56 224 THR A O 1
ATOM 1785 N N . ASP A 1 225 ? 16.258 0.747 -8.034 1.00 97.75 225 ASP A N 1
ATOM 1786 C CA . ASP A 1 225 ? 17.030 -0.246 -8.786 1.00 97.75 225 ASP A CA 1
ATOM 1787 C C . ASP A 1 225 ? 16.852 -0.086 -10.303 1.00 97.75 225 ASP A C 1
ATOM 1789 O O . ASP A 1 225 ? 17.830 -0.107 -11.052 1.00 97.75 225 ASP A O 1
ATOM 1793 N N . ILE A 1 226 ? 15.617 0.136 -10.767 1.00 98.19 226 ILE A N 1
ATOM 1794 C CA . ILE A 1 226 ? 15.321 0.353 -12.191 1.00 98.19 226 ILE A CA 1
ATOM 1795 C C . ILE A 1 226 ? 16.001 1.635 -12.679 1.00 98.19 226 ILE A C 1
ATOM 1797 O O . ILE A 1 226 ? 16.648 1.620 -13.722 1.00 98.19 226 ILE A O 1
ATOM 1801 N N . ILE A 1 227 ? 15.927 2.721 -11.905 1.0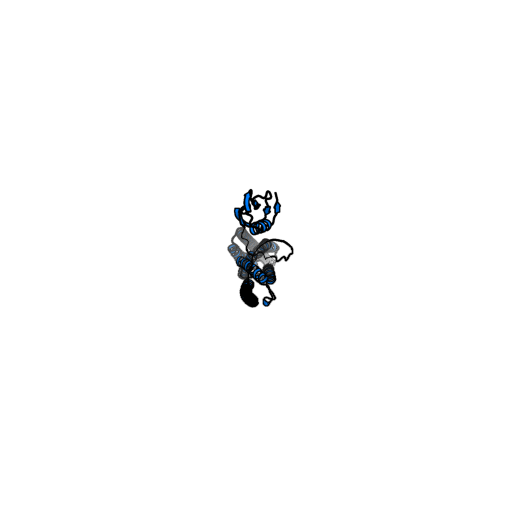0 98.56 227 ILE A N 1
ATOM 1802 C CA . ILE A 1 227 ? 16.593 3.992 -12.220 1.00 98.56 227 ILE A CA 1
ATOM 1803 C C . ILE A 1 227 ? 18.113 3.799 -12.330 1.00 98.56 227 ILE A C 1
ATOM 1805 O O . ILE A 1 227 ? 18.722 4.255 -13.297 1.00 98.56 227 ILE A O 1
ATOM 1809 N N . SER A 1 228 ? 18.728 3.073 -11.391 1.00 98.50 228 SER A N 1
ATOM 1810 C CA . SER A 1 228 ? 20.165 2.778 -11.449 1.00 98.50 228 SER A CA 1
ATOM 1811 C C . SER A 1 228 ? 20.542 1.943 -12.678 1.00 98.50 228 SER A C 1
ATOM 1813 O O . SER A 1 228 ? 21.602 2.155 -13.271 1.00 98.50 228 SER A O 1
ATOM 1815 N N . ASN A 1 229 ? 19.700 0.985 -13.064 1.00 98.50 229 ASN A N 1
ATOM 1816 C CA . ASN A 1 229 ? 19.927 0.166 -14.251 1.00 98.50 229 ASN A CA 1
ATOM 1817 C C . ASN A 1 229 ? 19.779 0.983 -15.544 1.00 98.50 229 ASN A C 1
ATOM 1819 O O . ASN A 1 229 ? 20.587 0.827 -16.462 1.00 98.50 229 ASN A O 1
ATOM 1823 N N . ILE A 1 230 ? 18.796 1.889 -15.597 1.00 98.75 230 ILE A N 1
ATOM 1824 C CA . ILE A 1 230 ? 18.640 2.858 -16.686 1.00 98.75 230 ILE A CA 1
ATOM 1825 C C . ILE A 1 230 ? 19.925 3.671 -16.852 1.00 98.75 230 ILE A C 1
ATOM 1827 O O . ILE A 1 230 ? 20.470 3.703 -17.954 1.00 98.75 230 ILE A O 1
ATOM 1831 N N . ASP A 1 231 ? 20.447 4.254 -15.770 1.00 98.69 231 ASP A N 1
ATOM 1832 C CA . ASP A 1 231 ? 21.672 5.061 -15.811 1.00 98.69 231 ASP A CA 1
ATOM 1833 C C . ASP A 1 231 ? 22.859 4.283 -16.394 1.00 98.69 231 ASP A C 1
ATOM 1835 O O . ASP A 1 231 ? 23.578 4.783 -17.264 1.00 98.69 231 ASP A O 1
ATOM 1839 N N . SER A 1 232 ? 23.026 3.025 -15.979 1.00 98.62 232 SER A N 1
ATOM 1840 C CA . SER A 1 232 ? 24.094 2.160 -16.486 1.00 98.62 232 SER A CA 1
ATOM 1841 C C . SER A 1 232 ? 23.945 1.837 -17.979 1.00 98.62 232 SER A C 1
ATOM 1843 O O . SER A 1 232 ? 24.940 1.831 -18.717 1.00 98.62 232 SER A O 1
ATOM 1845 N N . ASN A 1 233 ? 22.723 1.574 -18.445 1.00 98.62 233 ASN A N 1
ATOM 1846 C CA . ASN A 1 233 ? 22.466 1.288 -19.855 1.00 98.62 233 ASN A CA 1
ATOM 1847 C C . ASN A 1 233 ? 22.628 2.534 -20.726 1.00 98.62 233 ASN A C 1
ATOM 1849 O O . ASN A 1 233 ? 23.264 2.452 -21.775 1.00 98.62 233 ASN A O 1
ATOM 1853 N N . VAL A 1 234 ? 22.128 3.689 -20.281 1.00 98.75 234 VAL A N 1
ATOM 1854 C CA . VAL A 1 234 ? 22.289 4.967 -20.986 1.00 98.75 234 VAL A CA 1
ATOM 1855 C C . VAL A 1 234 ? 23.770 5.315 -21.144 1.00 98.75 234 VAL A C 1
ATOM 1857 O O . VAL A 1 234 ? 24.193 5.667 -22.249 1.00 98.75 234 VAL A O 1
ATOM 1860 N N . GLU A 1 235 ? 24.587 5.147 -20.098 1.00 98.69 235 GLU A N 1
ATOM 1861 C CA . GLU A 1 235 ? 26.042 5.333 -20.187 1.00 98.69 235 GLU A CA 1
ATOM 1862 C C . GLU A 1 235 ? 26.665 4.387 -21.227 1.00 98.69 235 GLU A C 1
ATOM 1864 O O . GLU A 1 235 ? 27.421 4.817 -22.106 1.00 98.69 235 GLU A O 1
ATOM 1869 N N . THR A 1 236 ? 26.305 3.103 -21.178 1.00 98.56 236 THR A N 1
ATOM 1870 C CA . THR A 1 236 ? 26.805 2.083 -22.112 1.00 98.56 236 THR A CA 1
ATOM 1871 C C . THR A 1 236 ? 26.444 2.413 -23.562 1.00 98.56 236 THR A C 1
ATOM 1873 O O . THR A 1 236 ? 27.306 2.381 -24.444 1.00 98.56 236 THR A O 1
ATOM 1876 N N . TYR A 1 237 ? 25.187 2.770 -23.825 1.00 98.69 237 TYR A N 1
ATOM 1877 C CA . TYR A 1 237 ? 24.704 3.066 -25.174 1.00 98.69 237 TYR A CA 1
ATOM 1878 C C . TYR A 1 237 ? 25.317 4.360 -25.707 1.00 98.69 237 TYR A C 1
ATOM 1880 O O . TYR A 1 237 ? 25.728 4.408 -26.865 1.00 98.69 237 TYR A O 1
ATOM 1888 N N . THR A 1 238 ? 25.467 5.380 -24.860 1.00 98.56 238 THR A N 1
ATOM 1889 C CA . THR A 1 238 ? 26.112 6.653 -25.224 1.00 98.56 238 THR A CA 1
ATOM 1890 C C . THR A 1 238 ? 27.573 6.447 -25.627 1.00 98.56 238 THR A C 1
ATOM 1892 O O . THR A 1 238 ? 28.034 6.993 -26.638 1.00 98.56 238 THR A O 1
ATOM 1895 N N . ASN A 1 239 ? 28.303 5.610 -24.883 1.00 98.50 239 ASN A N 1
ATOM 1896 C CA . ASN A 1 239 ? 29.668 5.228 -25.237 1.00 98.50 239 ASN A CA 1
ATOM 1897 C C . ASN A 1 239 ? 29.700 4.507 -26.592 1.00 98.50 239 ASN A C 1
ATOM 1899 O O . ASN A 1 239 ? 30.510 4.858 -27.452 1.00 98.50 239 ASN A O 1
ATOM 1903 N N . LYS A 1 240 ? 28.768 3.575 -26.836 1.00 98.31 240 LYS A N 1
ATOM 1904 C CA . LYS A 1 240 ? 28.694 2.850 -28.110 1.00 98.31 240 LYS A CA 1
ATOM 1905 C C . LYS A 1 240 ? 28.367 3.753 -29.301 1.00 98.31 240 LYS A C 1
ATOM 1907 O O . LYS A 1 240 ? 28.992 3.628 -30.354 1.00 98.31 240 LYS A O 1
ATOM 1912 N N . VAL A 1 241 ? 27.433 4.692 -29.141 1.00 98.44 241 VAL A N 1
ATOM 1913 C CA . VAL A 1 241 ? 27.121 5.709 -30.159 1.00 98.44 241 VAL A CA 1
ATOM 1914 C C . VAL A 1 241 ? 28.376 6.508 -30.511 1.00 98.44 241 VAL A C 1
ATOM 1916 O O . VAL A 1 241 ? 28.676 6.682 -31.692 1.00 98.44 241 VAL A O 1
ATOM 1919 N N . SER A 1 242 ? 29.151 6.918 -29.504 1.00 97.81 242 SER A N 1
ATOM 1920 C CA . SER A 1 242 ? 30.402 7.661 -29.701 1.00 97.81 242 SER A CA 1
ATOM 1921 C C . SER A 1 242 ? 31.454 6.846 -30.472 1.00 97.81 242 SER A C 1
ATOM 1923 O O . SER A 1 242 ? 32.123 7.378 -31.361 1.00 97.81 242 SER A O 1
ATOM 1925 N N . GLU A 1 243 ? 31.581 5.544 -30.189 1.00 97.75 243 GLU A N 1
ATOM 1926 C CA . GLU A 1 243 ? 32.468 4.641 -30.939 1.00 97.75 243 GLU A CA 1
ATOM 1927 C C . GLU A 1 243 ? 32.062 4.509 -32.415 1.00 97.75 243 GLU A C 1
ATOM 1929 O O . GLU A 1 243 ? 32.924 4.550 -33.301 1.00 97.75 243 GLU A O 1
ATOM 1934 N N . ILE A 1 244 ? 30.758 4.366 -32.690 1.00 97.00 244 ILE A N 1
ATOM 1935 C CA . ILE A 1 244 ? 30.229 4.280 -34.059 1.00 97.00 244 ILE A CA 1
ATOM 1936 C C . ILE A 1 244 ? 30.539 5.573 -34.819 1.00 97.00 244 ILE A C 1
ATOM 1938 O O . ILE A 1 244 ? 31.058 5.513 -35.934 1.00 97.00 244 ILE A O 1
ATOM 1942 N N . GLU A 1 245 ? 30.308 6.737 -34.210 1.00 96.25 245 GLU A N 1
ATOM 1943 C CA . GLU A 1 245 ? 30.611 8.036 -34.822 1.00 96.25 245 GLU A CA 1
ATOM 1944 C C . GLU A 1 245 ? 32.100 8.203 -35.155 1.00 96.25 245 GLU A C 1
ATOM 1946 O O . GLU A 1 245 ? 32.459 8.719 -36.221 1.00 96.25 245 GLU A O 1
ATOM 1951 N N . GLU A 1 246 ? 32.995 7.740 -34.278 1.00 95.94 246 GLU A N 1
ATOM 1952 C CA . GLU A 1 246 ? 34.433 7.780 -34.542 1.00 95.94 246 GLU A CA 1
ATOM 1953 C C . GLU A 1 246 ? 34.828 6.840 -35.694 1.00 95.94 246 GLU A C 1
ATOM 1955 O O . GLU A 1 246 ? 35.650 7.202 -36.547 1.00 95.94 246 GLU A O 1
ATOM 1960 N N . ALA A 1 247 ? 34.236 5.643 -35.753 1.00 94.88 247 ALA A N 1
ATOM 1961 C CA . ALA A 1 247 ? 34.464 4.686 -36.831 1.00 94.88 247 ALA A CA 1
ATOM 1962 C C . ALA A 1 247 ? 33.951 5.210 -38.185 1.00 94.88 247 ALA A C 1
ATOM 1964 O O . ALA A 1 247 ? 34.674 5.137 -39.185 1.00 94.88 247 ALA A O 1
ATOM 1965 N N . GLU A 1 248 ? 32.753 5.799 -38.218 1.00 94.12 248 GLU A N 1
ATOM 1966 C CA . GLU A 1 248 ? 32.168 6.435 -39.405 1.00 94.12 248 GLU A CA 1
ATOM 1967 C C . GLU A 1 248 ? 33.047 7.576 -39.922 1.00 94.12 248 GLU A C 1
ATOM 1969 O O . GLU A 1 248 ? 33.329 7.662 -41.122 1.00 94.12 248 GLU A O 1
ATOM 1974 N N . LYS A 1 249 ? 33.560 8.417 -39.016 1.00 94.69 249 LYS A N 1
ATOM 1975 C CA . LYS A 1 249 ? 34.473 9.506 -39.370 1.00 94.69 249 LYS A CA 1
ATOM 1976 C C . LYS A 1 249 ? 35.776 8.986 -39.980 1.00 94.69 249 LYS A C 1
ATOM 1978 O O . LYS A 1 249 ? 36.187 9.470 -41.036 1.00 94.69 249 LYS A O 1
ATOM 1983 N N . LYS A 1 250 ? 36.408 7.974 -39.373 1.00 94.38 250 LYS A N 1
ATOM 1984 C CA . LYS A 1 250 ? 37.633 7.348 -39.914 1.00 94.38 250 LYS A CA 1
ATOM 1985 C C . LYS A 1 250 ? 37.390 6.730 -41.293 1.00 94.38 250 LYS A C 1
ATOM 1987 O O . LYS A 1 250 ? 38.211 6.904 -42.195 1.00 94.38 250 LYS A O 1
ATOM 1992 N N . ALA A 1 251 ? 36.257 6.055 -41.482 1.00 91.50 251 ALA A N 1
ATOM 1993 C CA . ALA A 1 251 ? 35.882 5.473 -42.768 1.00 91.50 251 ALA A CA 1
ATOM 1994 C C . ALA A 1 251 ? 35.664 6.549 -43.848 1.00 91.50 251 ALA A C 1
ATOM 1996 O O . ALA A 1 251 ? 36.116 6.384 -44.986 1.00 91.50 251 ALA A O 1
ATOM 1997 N N . ALA A 1 252 ? 35.026 7.671 -43.496 1.00 89.69 252 ALA A N 1
ATOM 1998 C CA . ALA A 1 252 ? 34.838 8.807 -44.395 1.00 89.69 252 ALA A CA 1
ATOM 1999 C C . ALA A 1 252 ? 36.175 9.458 -44.797 1.00 89.69 252 ALA A C 1
ATOM 2001 O O . ALA A 1 252 ? 36.411 9.694 -45.986 1.00 89.69 252 ALA A O 1
ATOM 2002 N N . GLU A 1 253 ? 37.080 9.680 -43.838 1.00 91.06 253 GLU A N 1
ATOM 2003 C CA . GLU A 1 253 ? 38.421 10.228 -44.084 1.00 91.06 253 GLU A CA 1
ATOM 2004 C C . GLU A 1 253 ? 39.263 9.308 -44.992 1.00 91.06 253 GLU A C 1
ATOM 2006 O O . GLU A 1 253 ? 39.919 9.773 -45.933 1.00 91.06 253 GLU A O 1
ATOM 2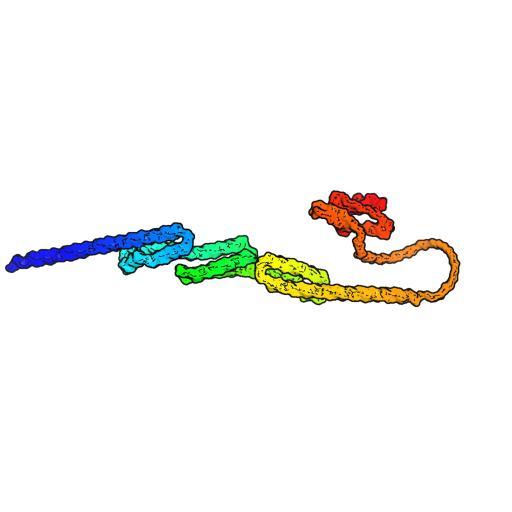011 N N . GLU A 1 254 ? 39.216 7.988 -44.778 1.00 86.56 254 GLU A N 1
ATOM 2012 C CA . GLU A 1 254 ? 39.925 7.017 -45.618 1.00 86.56 254 GLU A CA 1
ATOM 2013 C C . GLU A 1 254 ? 39.343 6.950 -47.042 1.00 86.56 254 GLU A C 1
ATOM 2015 O O . GLU A 1 254 ? 40.089 6.884 -48.029 1.00 86.56 254 GLU A O 1
ATOM 2020 N N . ALA A 1 255 ? 38.014 7.018 -47.177 1.00 83.25 255 ALA A N 1
ATOM 2021 C CA . ALA A 1 255 ? 37.342 7.064 -48.473 1.00 83.25 255 ALA A CA 1
ATOM 2022 C C . ALA A 1 255 ? 37.687 8.343 -49.256 1.00 83.25 255 ALA A C 1
ATOM 2024 O O . ALA A 1 255 ? 37.912 8.289 -50.471 1.00 83.25 255 ALA A O 1
ATOM 2025 N N . GLU A 1 256 ? 37.781 9.491 -48.580 1.00 80.81 256 GLU A N 1
ATOM 2026 C CA . GLU A 1 256 ? 38.191 10.751 -49.200 1.00 80.81 256 GLU A CA 1
ATOM 2027 C C . GLU A 1 256 ? 39.655 10.706 -49.663 1.00 80.81 256 GLU A C 1
ATOM 2029 O O . GLU A 1 256 ? 39.970 11.130 -50.782 1.00 80.81 256 GLU A O 1
ATOM 2034 N N . LYS A 1 257 ? 40.552 10.123 -48.857 1.00 80.00 257 LYS A N 1
ATOM 2035 C CA . LYS A 1 257 ? 41.961 9.934 -49.229 1.00 80.00 257 LYS A CA 1
ATOM 2036 C C . LYS A 1 257 ? 42.111 9.053 -50.475 1.00 80.00 257 LYS A C 1
ATOM 2038 O O . LYS A 1 257 ? 42.803 9.446 -51.416 1.00 80.00 257 LYS A O 1
ATOM 2043 N N . LYS A 1 258 ? 41.392 7.925 -50.543 1.00 79.75 258 LYS A N 1
ATOM 2044 C CA . LYS A 1 258 ? 41.387 7.032 -51.721 1.00 79.75 258 LYS A CA 1
ATOM 2045 C C . LYS A 1 258 ? 40.859 7.726 -52.983 1.00 79.75 258 LYS A C 1
ATOM 2047 O O . LYS A 1 258 ? 41.403 7.515 -54.067 1.00 79.75 258 LYS A O 1
ATOM 2052 N N . LYS A 1 259 ? 39.851 8.603 -52.868 1.00 75.69 259 LYS A N 1
ATOM 2053 C CA . LYS A 1 259 ? 39.359 9.413 -54.003 1.00 75.69 259 LYS A CA 1
ATOM 2054 C C . LYS A 1 259 ? 40.411 10.406 -54.514 1.00 75.69 259 LYS A C 1
ATOM 2056 O O . LYS A 1 259 ? 40.561 10.551 -55.727 1.00 75.69 259 LYS A O 1
ATOM 2061 N N . LYS A 1 260 ? 41.162 11.061 -53.620 1.00 74.62 260 LYS A N 1
ATOM 2062 C CA . LYS A 1 260 ? 42.240 11.998 -53.997 1.00 74.62 260 LYS A CA 1
ATOM 2063 C C . LYS A 1 260 ? 43.420 11.287 -54.673 1.00 74.62 260 LYS A C 1
ATOM 2065 O O . LYS A 1 260 ? 43.952 11.798 -55.656 1.00 74.62 260 LYS A O 1
ATOM 2070 N N . GLU A 1 261 ? 43.786 10.092 -54.213 1.00 71.62 261 GLU A N 1
ATOM 2071 C CA . GLU A 1 261 ? 44.855 9.280 -54.818 1.00 71.62 261 GLU A CA 1
ATOM 2072 C C . GLU A 1 261 ? 44.464 8.725 -56.204 1.00 71.62 261 GLU A C 1
ATOM 2074 O O . GLU A 1 261 ? 45.268 8.773 -57.138 1.00 71.62 261 GLU A O 1
ATOM 2079 N N . ALA A 1 262 ? 43.211 8.295 -56.391 1.00 65.25 262 ALA A N 1
ATOM 2080 C CA . ALA A 1 262 ? 42.705 7.856 -57.696 1.00 65.25 262 ALA A CA 1
ATOM 2081 C C . ALA A 1 262 ? 42.637 9.000 -58.732 1.00 65.25 262 ALA A C 1
ATOM 2083 O O . ALA A 1 262 ? 42.952 8.797 -59.906 1.00 65.25 262 ALA A O 1
ATOM 2084 N N . ALA A 1 263 ? 42.280 10.218 -58.308 1.00 60.31 263 ALA A N 1
ATOM 2085 C CA . ALA A 1 263 ? 42.278 11.396 -59.178 1.00 60.31 263 ALA A CA 1
ATOM 2086 C C . ALA A 1 263 ? 43.697 11.823 -59.608 1.00 60.31 263 ALA A C 1
ATOM 2088 O O . ALA A 1 263 ? 43.888 12.281 -60.735 1.00 60.31 263 ALA A O 1
ATOM 2089 N N . ALA A 1 264 ? 44.706 11.633 -58.751 1.00 59.66 264 ALA A N 1
ATOM 2090 C CA . ALA A 1 264 ? 46.102 11.927 -59.078 1.00 59.66 264 ALA A CA 1
ATOM 2091 C C . ALA A 1 264 ? 46.704 10.935 -60.097 1.00 59.66 264 ALA A C 1
ATOM 2093 O O . ALA A 1 264 ? 47.510 11.336 -60.938 1.00 59.66 264 ALA A O 1
ATOM 2094 N N . ALA A 1 265 ? 46.282 9.665 -60.084 1.00 58.00 265 ALA A N 1
ATOM 2095 C CA . ALA A 1 265 ? 46.748 8.651 -61.036 1.00 58.00 265 ALA A CA 1
ATOM 2096 C C . ALA A 1 265 ? 46.219 8.859 -62.472 1.00 58.00 265 ALA A C 1
ATOM 2098 O O . ALA A 1 265 ? 46.895 8.491 -63.433 1.00 58.00 265 ALA A O 1
ATOM 2099 N N . ASN A 1 266 ? 45.053 9.496 -62.643 1.00 51.09 266 ASN A N 1
ATOM 2100 C CA . ASN A 1 266 ? 44.435 9.715 -63.960 1.00 51.09 266 ASN A CA 1
ATOM 2101 C C . ASN A 1 266 ? 45.037 10.902 -64.749 1.00 51.09 266 ASN A C 1
ATOM 2103 O O . ASN A 1 266 ? 44.747 11.077 -65.927 1.00 51.09 266 ASN A O 1
ATOM 2107 N N . ASN A 1 267 ? 45.908 11.705 -64.126 1.00 49.28 267 ASN A N 1
ATOM 2108 C CA . ASN A 1 267 ? 46.602 12.823 -64.781 1.00 49.28 267 ASN A CA 1
ATOM 2109 C C . ASN A 1 267 ? 47.975 12.449 -65.370 1.00 49.28 267 ASN A C 1
ATOM 2111 O O . ASN A 1 267 ? 48.653 13.313 -65.922 1.00 49.28 267 ASN A O 1
ATOM 2115 N N . ASN A 1 268 ? 48.400 11.182 -65.285 1.00 44.06 268 ASN A N 1
ATOM 2116 C CA . ASN A 1 268 ? 49.739 10.760 -65.715 1.00 44.06 268 ASN A CA 1
ATOM 2117 C C . ASN A 1 268 ? 49.767 9.987 -67.048 1.00 44.06 268 ASN A C 1
ATOM 2119 O O . ASN A 1 268 ? 50.667 9.189 -67.302 1.00 44.06 268 ASN A O 1
ATOM 2123 N N . SER A 1 269 ? 48.782 10.192 -67.924 1.00 45.50 269 SER A N 1
ATOM 2124 C CA . SER A 1 269 ? 48.804 9.638 -69.284 1.00 45.50 269 SER A CA 1
ATOM 2125 C C . SER A 1 269 ? 48.265 10.633 -70.305 1.00 45.50 269 SER A C 1
ATOM 2127 O O . SER A 1 269 ? 47.182 10.442 -70.839 1.00 45.50 269 SER A O 1
ATOM 2129 N N . ASN A 1 270 ? 49.040 11.684 -70.599 1.00 38.03 270 ASN A N 1
ATOM 2130 C CA . ASN A 1 270 ? 49.328 12.024 -71.997 1.00 38.03 270 ASN A CA 1
ATOM 2131 C C . ASN A 1 270 ? 50.493 13.020 -72.112 1.00 38.03 270 ASN A C 1
ATOM 2133 O O . ASN A 1 270 ? 50.370 14.191 -71.753 1.00 38.03 270 ASN A O 1
ATOM 2137 N N . SER A 1 271 ? 51.619 12.566 -72.656 1.00 39.12 271 SER A N 1
ATOM 2138 C CA . SER A 1 271 ? 52.720 13.414 -73.105 1.00 39.12 271 SER A CA 1
ATOM 2139 C C . SER A 1 271 ? 52.677 13.575 -74.632 1.00 39.12 271 SER A C 1
ATOM 2141 O O . SER A 1 271 ? 52.677 12.601 -75.372 1.00 39.12 271 SER A O 1
ATOM 2143 N N . ASN A 1 272 ? 52.681 14.842 -75.064 1.00 40.88 272 ASN A N 1
ATOM 2144 C CA . ASN A 1 272 ? 53.117 15.399 -76.354 1.00 40.88 272 ASN A CA 1
ATOM 2145 C C . ASN A 1 272 ? 52.603 14.829 -77.695 1.00 40.88 272 ASN A C 1
ATOM 2147 O O . ASN A 1 272 ? 53.072 13.802 -78.169 1.00 40.88 272 ASN A O 1
ATOM 2151 N N . SER A 1 273 ? 51.882 15.677 -78.448 1.00 35.03 273 SER A N 1
ATOM 2152 C CA . SER A 1 273 ? 52.212 15.964 -79.858 1.00 35.03 273 SER A CA 1
ATOM 2153 C C . SER A 1 273 ? 51.524 17.239 -80.384 1.00 35.03 273 SER A C 1
ATOM 2155 O O . SER A 1 273 ? 50.308 17.314 -80.475 1.00 35.03 273 SER A O 1
ATOM 2157 N N . SER A 1 274 ? 52.372 18.213 -80.723 1.00 34.91 274 SER A N 1
ATOM 2158 C CA . SER A 1 274 ? 52.355 19.215 -81.806 1.00 34.91 274 SER A CA 1
ATOM 2159 C C . SER A 1 274 ? 51.069 19.706 -82.522 1.00 34.91 274 SER A C 1
ATOM 2161 O O . SER A 1 274 ? 50.262 18.947 -83.036 1.00 34.91 274 SER A O 1
ATOM 2163 N N . ASN A 1 275 ? 51.077 21.036 -82.712 1.00 32.50 275 ASN A N 1
ATOM 2164 C CA . ASN A 1 275 ? 50.643 21.842 -83.867 1.00 32.50 275 ASN A CA 1
ATOM 2165 C C . ASN A 1 275 ? 49.163 21.935 -84.307 1.00 32.50 275 ASN A C 1
ATOM 2167 O O . ASN A 1 275 ? 48.646 21.089 -85.018 1.00 32.50 275 ASN A O 1
ATOM 2171 N N . ASN A 1 276 ? 48.650 23.152 -84.078 1.00 34.06 276 ASN A N 1
ATOM 2172 C CA . ASN A 1 276 ? 48.113 24.118 -85.052 1.00 34.06 276 ASN A CA 1
ATOM 2173 C C . ASN A 1 276 ? 46.752 23.879 -85.745 1.00 34.06 276 ASN A C 1
ATOM 2175 O O . ASN A 1 276 ? 46.404 22.788 -86.173 1.00 34.06 276 ASN A O 1
ATOM 2179 N N . SER A 1 277 ? 46.096 25.026 -85.966 1.00 29.88 277 SER A N 1
ATOM 2180 C CA . SER A 1 277 ? 45.051 25.315 -86.958 1.00 29.88 277 SER A CA 1
ATOM 2181 C C . SER A 1 277 ? 43.579 25.123 -86.567 1.00 29.88 277 SER A C 1
ATOM 2183 O O . SER A 1 277 ? 43.000 24.050 -86.633 1.00 29.88 277 SER A O 1
ATOM 2185 N N . SER A 1 278 ? 42.985 26.279 -86.255 1.00 30.86 278 SER A N 1
ATOM 2186 C CA . SER A 1 278 ? 41.750 26.842 -86.821 1.00 30.86 278 SER A CA 1
ATOM 2187 C C . SER A 1 278 ? 40.473 25.997 -86.960 1.00 30.86 278 SER A C 1
ATOM 2189 O O . SER A 1 278 ? 40.381 25.071 -87.757 1.00 30.86 278 SER A O 1
ATOM 2191 N N . SER A 1 279 ? 39.429 26.608 -86.394 1.00 28.25 279 SER A N 1
ATOM 2192 C CA . SER A 1 279 ? 38.090 26.825 -86.960 1.00 28.25 279 SER A CA 1
ATOM 2193 C C . SER A 1 279 ? 37.060 25.689 -86.956 1.00 28.25 279 SER A C 1
ATOM 2195 O O . SER A 1 279 ? 37.140 24.726 -87.703 1.00 28.25 279 SER A O 1
ATOM 2197 N N . ASN A 1 280 ? 35.991 26.022 -86.228 1.00 27.47 280 ASN A N 1
ATOM 2198 C CA . ASN A 1 280 ? 34.578 25.957 -86.592 1.00 27.47 280 ASN A CA 1
ATOM 2199 C C . ASN A 1 280 ? 33.806 24.623 -86.593 1.00 27.47 280 ASN A C 1
ATOM 2201 O O . ASN A 1 280 ? 33.917 23.794 -87.484 1.00 27.47 280 ASN A O 1
ATOM 2205 N N . ASN A 1 281 ? 32.809 24.668 -85.703 1.00 28.05 281 ASN A N 1
ATOM 2206 C CA . ASN A 1 281 ? 31.386 24.384 -85.895 1.00 28.05 281 ASN A CA 1
ATOM 2207 C C . ASN A 1 281 ? 30.842 22.990 -85.546 1.00 28.05 281 ASN A C 1
ATOM 2209 O O . ASN A 1 281 ? 31.161 21.990 -86.173 1.00 28.05 281 ASN A O 1
ATOM 2213 N N . SER A 1 282 ? 29.886 23.040 -84.607 1.00 28.98 282 SER A N 1
ATOM 2214 C CA . SER A 1 282 ? 28.589 22.347 -84.588 1.00 28.98 282 SER A CA 1
ATOM 2215 C C . SER A 1 282 ? 28.541 20.834 -84.824 1.00 28.98 282 SER A C 1
ATOM 2217 O O . SER A 1 282 ? 28.804 20.368 -85.929 1.00 28.98 282 SER A O 1
ATOM 2219 N N . SER A 1 283 ? 27.958 20.106 -83.865 1.00 27.50 283 SER A N 1
ATOM 2220 C CA . SER A 1 283 ? 26.632 19.449 -83.985 1.00 27.50 283 SER A CA 1
ATOM 2221 C C . SER A 1 283 ? 26.542 18.211 -83.086 1.00 27.50 283 SER A C 1
ATOM 2223 O O . SER A 1 283 ? 27.235 17.226 -83.299 1.00 27.50 283 SER A O 1
ATOM 2225 N N . SER A 1 284 ? 25.643 18.294 -82.103 1.00 30.33 284 SER A N 1
ATOM 2226 C CA . SER A 1 284 ? 24.712 17.260 -81.617 1.00 30.33 284 SER A CA 1
ATOM 2227 C C . SER A 1 284 ? 24.996 15.768 -81.866 1.00 30.33 284 SER A C 1
ATOM 2229 O O . SER A 1 284 ? 24.961 15.300 -83.001 1.00 30.33 284 SER A O 1
ATOM 2231 N N . SER A 1 285 ? 25.012 14.983 -80.786 1.00 27.03 285 SER A N 1
ATOM 2232 C CA . SER A 1 285 ? 24.031 13.914 -80.464 1.00 27.03 285 SER A CA 1
ATOM 2233 C C . SER A 1 285 ? 24.503 13.187 -79.189 1.00 27.03 285 SER A C 1
ATOM 2235 O O . SER A 1 285 ? 25.692 12.949 -79.038 1.00 27.03 285 SER A O 1
ATOM 2237 N N . GLY A 1 286 ? 23.669 13.119 -78.139 1.00 26.28 286 GLY A N 1
ATOM 2238 C CA . GLY A 1 286 ? 23.046 11.872 -77.642 1.00 26.28 286 GLY A CA 1
ATOM 2239 C C . GLY A 1 286 ? 24.079 10.904 -77.034 1.00 26.28 286 GLY A C 1
ATOM 2240 O O . GLY A 1 286 ? 24.977 10.477 -77.733 1.00 26.28 286 GLY A O 1
ATOM 2241 N N . THR A 1 287 ? 24.064 10.492 -75.765 1.00 26.14 287 THR A N 1
ATOM 2242 C CA . THR A 1 287 ? 22.937 10.076 -74.921 1.00 26.14 287 THR A CA 1
ATOM 2243 C C . THR A 1 287 ? 23.441 9.783 -73.498 1.00 26.14 287 THR A C 1
ATOM 2245 O O . THR A 1 287 ? 24.470 9.142 -73.328 1.00 26.14 287 THR A O 1
ATOM 2248 N N . SER A 1 288 ? 22.655 10.221 -72.510 1.00 34.75 288 SER A N 1
ATOM 2249 C CA . SER A 1 288 ? 22.393 9.618 -71.189 1.00 34.75 288 SER A CA 1
ATOM 2250 C C . SER A 1 288 ? 23.520 8.946 -70.384 1.00 34.75 288 SER A C 1
ATOM 2252 O O . SER A 1 288 ? 23.889 7.803 -70.641 1.00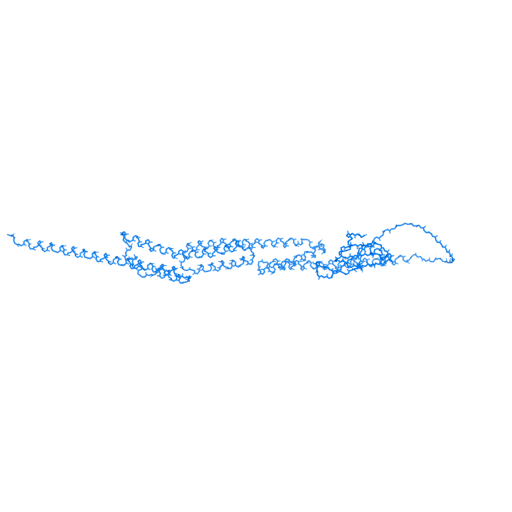 34.75 288 SER A O 1
ATOM 2254 N N . SER A 1 289 ? 23.795 9.522 -69.215 1.00 28.61 289 SER A N 1
ATOM 2255 C CA . SER A 1 289 ? 23.902 8.744 -67.976 1.00 28.61 289 SER A CA 1
ATOM 2256 C C . SER A 1 289 ? 23.403 9.583 -66.803 1.00 28.61 289 SER A C 1
ATOM 2258 O O . SER A 1 289 ? 24.032 10.558 -66.399 1.00 28.61 289 SER A O 1
ATOM 2260 N N . LYS A 1 290 ? 22.227 9.193 -66.296 1.00 43.41 290 LYS A N 1
ATOM 2261 C CA . LYS A 1 290 ? 21.698 9.573 -64.986 1.00 43.41 290 LYS A CA 1
ATOM 2262 C C . LYS A 1 290 ? 22.751 9.255 -63.922 1.00 43.41 290 LYS A C 1
ATOM 2264 O O . LYS A 1 290 ? 23.096 8.091 -63.748 1.00 43.41 290 LYS A O 1
ATOM 2269 N N . SER A 1 291 ? 23.180 10.257 -63.171 1.00 30.69 291 SER A N 1
ATOM 2270 C CA . SER A 1 291 ? 23.738 10.069 -61.835 1.00 30.69 291 SER A CA 1
ATOM 2271 C C . SER A 1 291 ? 23.024 11.052 -60.922 1.00 30.69 291 SER A C 1
ATOM 2273 O O . SER A 1 291 ? 23.325 12.245 -60.931 1.00 30.69 291 SER A O 1
ATOM 2275 N N . GLY A 1 292 ? 22.009 10.545 -60.218 1.00 34.12 292 GLY A N 1
ATOM 2276 C CA . GLY A 1 292 ? 21.323 11.276 -59.164 1.00 34.12 292 GLY A CA 1
ATOM 2277 C C . GLY A 1 292 ? 22.339 11.655 -58.098 1.00 34.12 292 GLY A C 1
ATOM 2278 O O . GLY A 1 292 ? 22.934 10.783 -57.465 1.00 34.12 292 GLY A O 1
ATOM 2279 N N . LEU A 1 293 ? 22.572 12.955 -57.957 1.00 34.47 293 LEU A N 1
ATOM 2280 C CA . LEU A 1 293 ? 23.294 13.496 -56.824 1.00 34.47 293 LEU A CA 1
ATOM 2281 C C . LEU A 1 293 ? 22.312 13.568 -55.659 1.00 34.47 293 LEU A C 1
ATOM 2283 O O . LEU A 1 293 ? 21.272 14.217 -55.732 1.00 34.47 293 LEU A O 1
ATOM 2287 N N . SER A 1 294 ? 22.673 12.808 -54.632 1.00 35.28 294 SER A N 1
ATOM 2288 C C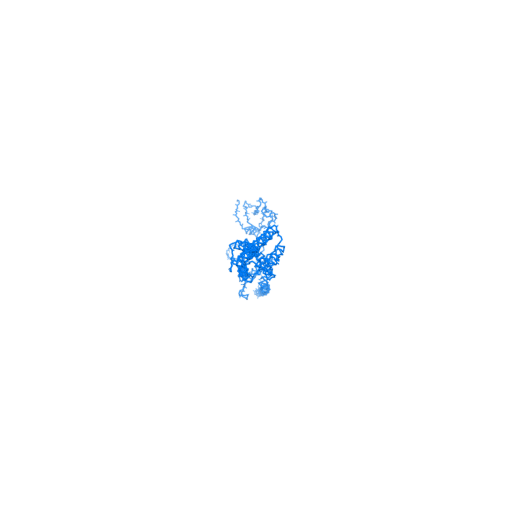A . SER A 1 294 ? 22.082 12.756 -53.304 1.00 35.28 294 SER A CA 1
ATOM 2289 C C . SER A 1 294 ? 21.780 14.153 -52.761 1.00 35.28 294 SER A C 1
ATOM 2291 O O . SER A 1 294 ? 22.630 15.042 -52.803 1.00 35.28 294 SER A O 1
ATOM 2293 N N . GLN A 1 295 ? 20.567 14.306 -52.233 1.00 41.31 295 GLN A N 1
ATOM 2294 C CA . GLN A 1 295 ? 20.050 15.482 -51.540 1.00 41.31 295 GLN A CA 1
ATOM 2295 C C . GLN A 1 295 ? 20.874 15.780 -50.279 1.00 41.31 295 GLN A C 1
ATOM 2297 O O . GLN A 1 295 ? 20.608 15.232 -49.213 1.00 41.31 295 GLN A O 1
ATOM 2302 N N . SER A 1 296 ? 21.859 16.670 -50.368 1.00 36.69 296 SER A N 1
ATOM 2303 C CA . SER A 1 296 ? 22.504 17.240 -49.183 1.00 36.69 296 SER A CA 1
ATOM 2304 C C . SER A 1 296 ? 22.551 18.763 -49.294 1.00 36.69 296 SER A C 1
ATOM 2306 O O . SER A 1 296 ? 23.344 19.297 -50.070 1.00 36.69 296 SER A O 1
ATOM 2308 N N . SER A 1 297 ? 21.708 19.412 -48.480 1.00 43.22 297 SER A N 1
ATOM 2309 C CA . SER A 1 297 ? 21.566 20.849 -48.161 1.00 43.22 297 SER A CA 1
ATOM 2310 C C . SER A 1 297 ? 20.289 21.524 -48.692 1.00 43.22 297 SER A C 1
ATOM 2312 O O . SER A 1 297 ? 20.245 22.101 -49.776 1.00 43.22 297 SER A O 1
ATOM 2314 N N . TRP A 1 298 ? 19.224 21.469 -47.884 1.00 58.34 298 TRP A N 1
ATOM 2315 C CA . TRP A 1 298 ? 18.025 22.297 -48.047 1.00 58.34 298 TRP A CA 1
ATOM 2316 C C . TRP A 1 298 ? 18.392 23.765 -47.794 1.00 58.34 298 TRP A C 1
ATOM 2318 O O . TRP A 1 298 ? 18.582 24.171 -46.652 1.00 58.34 298 TRP A O 1
ATOM 2328 N N . SER A 1 299 ? 18.557 24.552 -48.856 1.00 64.94 299 SER A N 1
ATOM 2329 C CA . SER A 1 299 ? 18.929 25.974 -48.764 1.00 64.94 299 SER A CA 1
ATOM 2330 C C . SER A 1 299 ? 17.838 26.934 -49.247 1.00 64.94 299 SER A C 1
ATOM 2332 O O . SER A 1 299 ? 18.008 28.146 -49.131 1.00 64.94 299 SER A O 1
ATOM 2334 N N . ILE A 1 300 ? 16.702 26.423 -49.735 1.00 83.06 300 ILE A N 1
ATOM 2335 C CA . ILE A 1 300 ? 15.554 27.238 -50.142 1.00 83.06 300 ILE A CA 1
ATOM 2336 C C . ILE A 1 300 ? 14.411 27.003 -49.153 1.00 83.06 300 ILE A C 1
ATOM 2338 O O . ILE A 1 300 ? 13.720 25.980 -49.196 1.00 83.06 300 ILE A O 1
ATOM 2342 N N . THR A 1 301 ? 14.235 27.966 -48.250 1.00 88.69 301 THR A N 1
ATOM 2343 C CA . THR A 1 301 ? 13.212 27.943 -47.203 1.00 88.69 301 THR A CA 1
ATOM 2344 C C . THR A 1 301 ? 12.418 29.245 -47.164 1.00 88.69 301 THR A C 1
ATOM 2346 O O . THR A 1 301 ? 12.900 30.306 -47.566 1.00 88.69 301 THR A O 1
ATOM 2349 N N . GLY A 1 302 ? 11.162 29.144 -46.738 1.00 85.00 302 GLY A N 1
ATOM 2350 C CA . GLY A 1 302 ? 10.232 30.256 -46.573 1.00 85.00 302 GLY A CA 1
ATOM 2351 C C . GLY A 1 302 ? 9.721 30.288 -45.139 1.00 85.00 302 GLY A C 1
ATOM 2352 O O . GLY A 1 302 ? 9.486 29.242 -44.543 1.00 85.00 302 GLY A O 1
ATOM 2353 N N . ASN A 1 303 ? 9.562 31.479 -44.569 1.00 85.38 303 ASN A N 1
ATOM 2354 C CA . ASN A 1 303 ? 9.042 31.648 -43.212 1.00 85.38 303 ASN A CA 1
ATOM 2355 C C . ASN A 1 303 ? 7.564 32.072 -43.259 1.00 85.38 303 ASN A C 1
ATOM 2357 O O . ASN A 1 303 ? 7.220 32.977 -44.025 1.00 85.38 303 ASN A O 1
ATOM 2361 N N . CYS A 1 304 ? 6.706 31.421 -42.470 1.00 83.88 304 CYS A N 1
ATOM 2362 C CA . CYS A 1 304 ? 5.270 31.691 -42.394 1.00 83.88 304 CYS A CA 1
ATOM 2363 C C . CYS A 1 304 ? 4.779 31.624 -40.943 1.00 83.88 304 CYS A C 1
ATOM 2365 O O . CYS A 1 304 ? 5.128 30.698 -40.219 1.00 83.88 304 CYS A O 1
ATOM 2367 N N . TRP A 1 305 ? 3.919 32.561 -40.543 1.00 81.25 305 TRP A N 1
ATOM 2368 C CA . TRP A 1 305 ? 3.189 32.472 -39.278 1.00 81.25 305 TRP A CA 1
ATOM 2369 C C . TRP A 1 305 ? 2.120 31.380 -39.373 1.00 81.25 305 TRP A C 1
ATOM 2371 O O . TRP A 1 305 ? 1.318 31.392 -40.309 1.00 81.25 305 TRP A O 1
ATOM 2381 N N . ASP A 1 306 ? 2.130 30.437 -38.434 1.00 79.62 306 ASP A N 1
ATOM 2382 C CA . ASP A 1 306 ? 1.144 29.364 -38.332 1.00 79.62 306 ASP A CA 1
ATOM 2383 C C . ASP A 1 306 ? 0.195 29.665 -37.164 1.00 79.62 306 ASP A C 1
ATOM 2385 O O . ASP A 1 306 ? 0.597 29.648 -36.000 1.00 79.62 306 ASP A O 1
ATOM 2389 N N . ASP A 1 307 ? -1.070 29.968 -37.471 1.00 77.75 307 ASP A N 1
ATOM 2390 C CA . ASP A 1 307 ? -2.079 30.318 -36.462 1.00 77.75 307 ASP A CA 1
ATOM 2391 C C . ASP A 1 307 ? -2.416 29.148 -35.521 1.00 77.75 307 ASP A C 1
ATOM 2393 O O . ASP A 1 307 ? -2.876 29.383 -34.404 1.00 77.75 307 ASP A O 1
ATOM 2397 N N . SER A 1 308 ? -2.172 27.899 -35.939 1.00 77.38 308 SER A N 1
ATOM 2398 C CA . SER A 1 308 ? -2.362 26.721 -35.087 1.00 77.38 308 SER A CA 1
ATO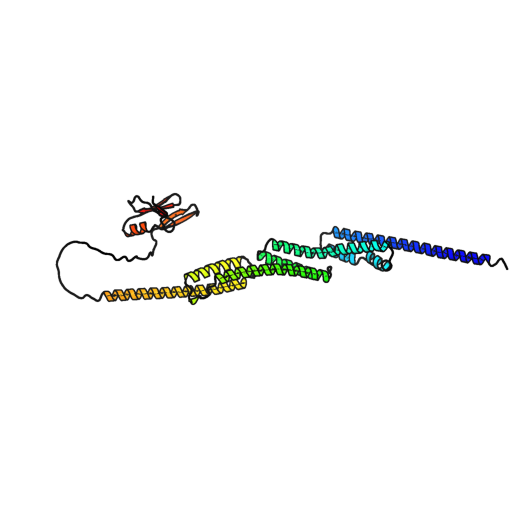M 2399 C C . SER A 1 308 ? -1.218 26.538 -34.092 1.00 77.38 308 SER A C 1
ATOM 2401 O O . SER A 1 308 ? -1.435 25.953 -33.032 1.00 77.38 308 SER A O 1
ATOM 2403 N N . GLU A 1 309 ? -0.012 27.006 -34.422 1.00 76.31 309 GLU A N 1
ATOM 2404 C CA . GLU A 1 309 ? 1.166 26.904 -33.550 1.00 76.31 309 GLU A CA 1
ATOM 2405 C C . GLU A 1 309 ? 1.506 28.222 -32.832 1.00 76.31 309 GLU A C 1
ATOM 2407 O O . GLU A 1 309 ? 2.340 28.236 -31.930 1.00 76.31 309 GLU A O 1
ATOM 2412 N N . GLY A 1 310 ? 0.870 29.339 -33.207 1.00 82.12 310 GLY A N 1
ATOM 2413 C CA . GLY A 1 310 ? 1.095 30.655 -32.601 1.00 82.12 310 GLY A CA 1
ATOM 2414 C C . GLY A 1 310 ? 2.519 31.192 -32.792 1.00 82.12 310 GLY A C 1
ATOM 2415 O O . GLY A 1 310 ? 2.970 32.023 -32.001 1.00 82.12 310 GLY A O 1
ATOM 2416 N N . GLN A 1 311 ? 3.236 30.707 -33.810 1.00 82.81 311 GLN A N 1
ATOM 2417 C CA . GLN A 1 311 ? 4.639 31.033 -34.066 1.00 82.81 311 GLN A CA 1
ATOM 2418 C C . GLN A 1 311 ? 4.977 31.035 -35.564 1.00 82.81 311 GLN A C 1
ATOM 2420 O O . GLN A 1 311 ? 4.222 30.551 -36.405 1.00 82.81 311 GLN A O 1
ATOM 2425 N N . ASN A 1 312 ? 6.148 31.581 -35.898 1.00 83.19 312 ASN A N 1
ATOM 2426 C CA . ASN A 1 312 ? 6.717 31.513 -37.243 1.00 83.19 312 ASN A CA 1
ATOM 2427 C C . ASN A 1 312 ? 7.385 30.150 -37.475 1.00 83.19 312 ASN A C 1
ATOM 2429 O O . ASN A 1 312 ? 8.280 29.765 -36.722 1.00 83.19 312 ASN A O 1
ATOM 2433 N N . VAL A 1 313 ? 6.982 29.458 -38.538 1.00 84.44 313 VAL A N 1
ATOM 2434 C CA . VAL A 1 313 ? 7.450 28.124 -38.924 1.00 84.44 313 VAL A CA 1
ATOM 2435 C C . VAL A 1 313 ? 8.199 28.200 -40.257 1.00 84.44 313 VAL A C 1
ATOM 2437 O O . VAL A 1 313 ? 7.822 28.936 -41.173 1.00 84.44 313 VAL A O 1
ATOM 2440 N N . ILE A 1 314 ? 9.277 27.420 -40.370 1.00 87.06 314 ILE A N 1
ATOM 2441 C CA . ILE A 1 314 ? 10.092 27.310 -41.584 1.00 87.06 314 ILE A CA 1
ATOM 2442 C C . ILE A 1 314 ? 9.511 26.220 -42.492 1.00 87.06 314 ILE A C 1
ATOM 2444 O O . ILE A 1 314 ? 9.332 25.080 -42.071 1.00 87.06 314 ILE A O 1
ATOM 2448 N N . TYR A 1 315 ? 9.265 26.572 -43.751 1.00 87.25 315 TYR A N 1
ATOM 2449 C CA . TYR A 1 315 ? 8.789 25.683 -44.806 1.00 87.25 315 TYR A CA 1
ATOM 2450 C C . TYR A 1 315 ? 9.893 25.446 -45.833 1.00 87.25 315 TYR A C 1
ATOM 2452 O O . TYR A 1 315 ? 10.509 26.396 -46.323 1.00 87.25 315 TYR A O 1
ATOM 2460 N N . ASN A 1 316 ? 10.110 24.189 -46.204 1.00 88.31 316 ASN A N 1
ATOM 2461 C CA . ASN A 1 316 ? 11.015 23.839 -47.294 1.00 88.31 316 ASN A CA 1
ATOM 2462 C C . ASN A 1 316 ? 10.347 24.049 -48.660 1.00 88.31 316 ASN A C 1
ATOM 2464 O O . ASN A 1 316 ? 9.162 23.761 -48.837 1.00 88.31 316 ASN A O 1
ATOM 2468 N N . ALA A 1 317 ? 11.116 24.510 -49.648 1.00 88.25 317 ALA A N 1
ATOM 2469 C CA . ALA A 1 317 ? 10.647 24.536 -51.029 1.00 88.25 317 ALA A CA 1
ATOM 2470 C C . ALA A 1 317 ? 10.448 23.112 -51.587 1.00 88.25 317 ALA A C 1
ATOM 2472 O O . ALA A 1 317 ? 11.182 22.192 -51.217 1.00 88.25 317 ALA A O 1
ATOM 2473 N N . PRO A 1 318 ? 9.500 22.905 -52.514 1.00 89.50 318 PRO A N 1
ATOM 2474 C CA . PRO A 1 318 ? 9.333 21.617 -53.169 1.00 89.50 318 PRO A CA 1
ATOM 2475 C C . PRO A 1 318 ? 10.465 21.331 -54.158 1.00 89.50 318 PRO A C 1
ATOM 2477 O O . PRO A 1 318 ? 11.071 22.243 -54.725 1.00 89.50 318 PRO A O 1
ATOM 2480 N N . GLN A 1 319 ? 10.702 20.046 -54.440 1.00 87.06 319 GLN A N 1
ATOM 2481 C CA . GLN A 1 319 ? 11.788 19.603 -55.327 1.00 87.06 319 GLN A CA 1
ATOM 2482 C C . GLN A 1 319 ? 11.751 20.279 -56.710 1.00 87.06 319 GLN A C 1
ATOM 2484 O O . GLN A 1 319 ? 12.791 20.641 -57.248 1.00 87.06 319 GLN A O 1
ATOM 2489 N N . VAL A 1 320 ? 10.558 20.543 -57.253 1.00 88.00 320 VAL A N 1
ATOM 2490 C CA . VAL A 1 320 ? 10.381 21.230 -58.546 1.00 88.00 320 VAL A CA 1
ATOM 2491 C C . VAL A 1 320 ? 10.966 22.651 -58.564 1.00 88.00 320 VAL A C 1
ATOM 2493 O O . VAL A 1 320 ? 11.490 23.094 -59.586 1.00 88.00 320 VAL A O 1
ATOM 2496 N N . VAL A 1 321 ? 10.931 23.357 -57.431 1.00 89.94 321 VAL A N 1
ATOM 2497 C CA . VAL A 1 321 ? 11.511 24.700 -57.285 1.00 89.94 321 VAL A CA 1
ATOM 2498 C C . VAL A 1 321 ? 13.027 24.611 -57.159 1.00 89.94 321 VAL A C 1
ATOM 2500 O O . VAL A 1 321 ? 13.732 25.394 -57.791 1.00 89.94 321 VAL A O 1
ATOM 2503 N N . TYR A 1 322 ? 13.538 23.620 -56.424 1.00 87.50 322 TYR A N 1
ATOM 2504 C CA . TYR A 1 322 ? 14.975 23.341 -56.364 1.00 87.50 322 TYR A CA 1
ATOM 2505 C C . TYR A 1 322 ? 15.555 23.011 -57.742 1.00 87.50 322 TYR A C 1
ATOM 2507 O O . TYR A 1 322 ? 16.593 23.550 -58.125 1.00 87.50 322 TYR A O 1
ATOM 2515 N N . ASP A 1 323 ? 14.872 22.170 -58.513 1.00 86.81 323 ASP A N 1
ATOM 2516 C CA . ASP A 1 323 ? 15.303 21.785 -59.856 1.00 86.81 323 ASP A CA 1
ATOM 2517 C C . ASP A 1 323 ? 15.301 22.992 -60.807 1.00 86.81 323 ASP A C 1
ATOM 2519 O O . ASP A 1 323 ? 16.239 23.180 -61.585 1.00 86.81 323 ASP A O 1
ATOM 2523 N N . ALA A 1 324 ? 14.283 23.854 -60.711 1.00 85.88 324 ALA A N 1
ATOM 2524 C CA . ALA A 1 324 ? 14.208 25.092 -61.480 1.00 85.88 324 ALA A CA 1
ATOM 2525 C C . ALA A 1 324 ? 15.318 26.085 -61.099 1.00 85.88 324 ALA A C 1
ATOM 2527 O O . ALA A 1 324 ? 15.941 26.672 -61.987 1.00 85.88 324 ALA A O 1
ATOM 2528 N N . TYR A 1 325 ? 15.600 26.230 -59.803 1.00 86.50 325 TYR A N 1
ATOM 2529 C CA . TYR A 1 325 ? 16.685 27.068 -59.299 1.00 86.50 325 TYR A CA 1
ATOM 2530 C C . TYR A 1 325 ? 18.055 26.581 -59.780 1.00 86.50 325 TYR A C 1
ATOM 2532 O O . TYR A 1 325 ? 18.841 27.361 -60.317 1.00 86.50 325 TYR A O 1
ATOM 2540 N N . ASN A 1 326 ? 18.306 25.272 -59.707 1.00 84.06 326 ASN A N 1
ATOM 2541 C CA . ASN A 1 326 ? 19.525 24.652 -60.233 1.00 84.06 326 ASN A CA 1
ATOM 2542 C C . ASN A 1 326 ? 19.654 24.797 -61.759 1.00 84.06 326 ASN A C 1
ATOM 2544 O O . ASN A 1 326 ? 20.764 24.838 -62.288 1.00 84.06 326 ASN A O 1
ATOM 2548 N N . ALA A 1 327 ? 18.531 24.919 -62.471 1.00 83.50 327 ALA A N 1
ATOM 2549 C CA . ALA A 1 327 ? 18.491 25.241 -63.895 1.00 83.50 327 ALA A CA 1
ATOM 2550 C C . ALA A 1 327 ? 18.656 26.749 -64.196 1.00 83.50 327 ALA A C 1
ATOM 2552 O O . ALA A 1 327 ? 18.549 27.155 -65.355 1.00 83.50 327 ALA A O 1
ATOM 2553 N N . GLY A 1 328 ? 18.923 27.580 -63.181 1.00 83.31 328 GLY A N 1
ATOM 2554 C CA . GLY A 1 328 ? 19.175 29.016 -63.311 1.00 83.31 328 GLY A CA 1
ATOM 2555 C C . GLY A 1 328 ? 17.919 29.888 -63.350 1.00 83.31 328 GLY A C 1
ATOM 2556 O O . GLY A 1 328 ? 18.004 31.040 -63.773 1.00 83.31 328 GLY A O 1
ATOM 2557 N N . LYS A 1 329 ? 16.755 29.362 -62.950 1.00 86.44 329 LYS A N 1
ATOM 2558 C CA . LYS A 1 329 ? 15.518 30.147 -62.827 1.00 86.44 329 LYS A CA 1
ATOM 2559 C C . LYS A 1 329 ? 15.382 30.735 -61.423 1.00 86.44 329 LYS A C 1
ATOM 2561 O O . LYS A 1 329 ? 15.776 30.114 -60.441 1.00 86.44 329 LYS A O 1
ATOM 2566 N N . SER A 1 330 ? 14.769 31.906 -61.314 1.00 85.19 330 SER A N 1
ATOM 2567 C CA . SER A 1 330 ? 14.380 32.460 -60.016 1.00 85.19 330 SER A CA 1
ATOM 2568 C C . SER A 1 330 ? 13.086 31.823 -59.505 1.00 85.19 330 SER A C 1
ATOM 2570 O O . SER A 1 330 ? 12.297 31.262 -60.272 1.00 85.19 330 SER A O 1
ATOM 2572 N N . TYR A 1 331 ? 12.830 31.984 -58.211 1.00 88.94 331 TYR A N 1
ATOM 2573 C CA . TYR A 1 331 ? 11.589 31.583 -57.564 1.00 88.94 331 TYR A CA 1
ATOM 2574 C C . TYR A 1 331 ? 10.990 32.751 -56.780 1.00 88.94 331 TYR A C 1
ATOM 2576 O O . TYR A 1 331 ? 11.682 33.699 -56.405 1.00 88.94 331 TYR A O 1
ATOM 2584 N N . ILE A 1 332 ? 9.697 32.651 -56.512 1.00 88.94 332 ILE A N 1
ATOM 2585 C CA . ILE A 1 332 ? 8.964 33.506 -55.587 1.00 88.94 332 ILE A CA 1
ATOM 2586 C C . ILE A 1 332 ? 8.339 32.626 -54.510 1.00 88.94 332 ILE A C 1
ATOM 2588 O O . ILE A 1 332 ? 7.915 31.502 -54.782 1.00 88.94 332 ILE A O 1
ATOM 2592 N N . TRP A 1 333 ? 8.275 33.135 -53.287 1.00 89.50 333 TRP A N 1
ATOM 2593 C CA . TRP A 1 333 ? 7.502 32.515 -52.218 1.00 89.50 333 TRP A CA 1
ATOM 2594 C C . TRP A 1 333 ? 6.588 33.564 -51.597 1.00 89.50 333 TRP A C 1
ATOM 2596 O O . TRP A 1 333 ? 6.937 34.746 -51.535 1.00 89.50 333 TRP A O 1
ATOM 2606 N N . TYR A 1 334 ? 5.418 33.129 -51.145 1.00 86.00 334 TYR A N 1
ATOM 2607 C CA . TYR A 1 334 ? 4.518 33.964 -50.365 1.00 86.00 334 TYR A CA 1
ATOM 2608 C C . TYR A 1 334 ? 3.747 33.126 -49.345 1.00 86.00 334 TYR A C 1
ATOM 2610 O O . TYR A 1 334 ? 3.495 31.935 -49.537 1.00 86.00 334 TYR A O 1
ATOM 2618 N N . ALA A 1 335 ? 3.401 33.773 -48.236 1.00 81.69 335 ALA A N 1
ATOM 2619 C CA . ALA A 1 335 ? 2.579 33.223 -47.170 1.00 81.69 335 ALA A CA 1
ATOM 2620 C C . ALA A 1 335 ? 1.201 33.891 -47.221 1.00 81.69 335 ALA A C 1
ATOM 2622 O O . ALA A 1 335 ? 1.116 35.120 -47.174 1.00 81.69 335 ALA A O 1
ATOM 2623 N N . GLN A 1 336 ? 0.134 33.099 -47.334 1.00 66.50 336 GLN A N 1
ATOM 2624 C CA . GLN A 1 336 ? -1.238 33.606 -47.302 1.00 66.50 336 GLN A CA 1
ATOM 2625 C C . GLN A 1 336 ? -2.145 32.610 -46.572 1.00 66.50 336 GLN A C 1
ATOM 2627 O O . GLN A 1 336 ? -2.143 31.424 -46.894 1.00 66.50 336 GLN A O 1
ATOM 2632 N N . ASP A 1 337 ? -2.892 33.095 -45.578 1.00 65.62 337 ASP A N 1
ATOM 2633 C CA . ASP A 1 337 ? -3.852 32.321 -44.774 1.00 65.62 337 ASP A CA 1
ATOM 2634 C C . ASP A 1 337 ? -3.266 31.025 -44.170 1.00 65.62 337 ASP A C 1
ATOM 2636 O O . ASP A 1 337 ? -3.844 29.944 -44.298 1.00 65.62 337 ASP A O 1
ATOM 2640 N N . GLY A 1 338 ? -2.073 31.119 -43.565 1.00 64.06 338 GLY A N 1
ATOM 2641 C CA . GLY A 1 338 ? -1.388 29.982 -42.930 1.00 64.06 338 GLY A CA 1
ATOM 2642 C C . GLY A 1 338 ? -0.845 28.934 -43.910 1.00 64.06 338 GLY A C 1
ATOM 2643 O O . GLY A 1 338 ? -0.480 27.837 -43.498 1.00 64.06 338 GLY A O 1
ATOM 2644 N N . LYS A 1 339 ? -0.802 29.238 -45.216 1.00 71.12 339 LYS A N 1
ATOM 2645 C CA . LYS A 1 339 ? -0.281 28.341 -46.257 1.00 71.12 339 LYS A CA 1
ATOM 2646 C C . LYS A 1 339 ? 0.945 28.943 -46.933 1.00 71.12 339 LYS A C 1
ATOM 2648 O O . LYS A 1 339 ? 0.949 30.114 -47.316 1.00 71.12 339 LYS A O 1
ATOM 2653 N N . CYS A 1 340 ? 1.970 28.112 -47.120 1.00 83.19 340 CYS A N 1
ATOM 2654 C CA . CYS A 1 340 ? 3.177 28.468 -47.855 1.00 83.19 340 CYS A CA 1
ATOM 2655 C C . CYS A 1 340 ? 3.033 28.080 -49.334 1.00 83.19 340 CYS A C 1
ATOM 2657 O O . CYS A 1 340 ? 2.764 26.920 -49.662 1.00 83.19 340 CYS A O 1
ATOM 2659 N N . ALA A 1 341 ? 3.209 29.060 -50.219 1.00 88.12 341 ALA A N 1
ATOM 2660 C CA . ALA A 1 341 ? 3.122 28.892 -51.661 1.00 88.12 341 ALA A CA 1
ATOM 2661 C C . ALA A 1 341 ? 4.453 29.226 -52.333 1.00 88.12 341 ALA A C 1
ATOM 2663 O O . ALA A 1 341 ? 5.097 30.227 -52.005 1.00 88.12 341 ALA A O 1
ATOM 2664 N N . TRP A 1 342 ? 4.822 28.412 -53.318 1.00 91.25 342 TRP A N 1
ATOM 2665 C CA . TRP A 1 342 ? 6.041 28.572 -54.100 1.00 91.25 342 TRP A CA 1
ATOM 2666 C C . TRP A 1 342 ? 5.720 28.704 -55.583 1.00 91.25 342 TRP A C 1
ATOM 2668 O O . TRP A 1 342 ? 4.929 27.932 -56.112 1.00 91.25 342 TRP A O 1
ATOM 2678 N N . GLY A 1 343 ? 6.353 29.644 -56.272 1.00 90.06 343 GLY A N 1
ATOM 2679 C CA . GLY A 1 343 ? 6.224 29.829 -57.715 1.00 90.06 343 GLY A CA 1
ATOM 2680 C C . GLY A 1 343 ? 7.592 29.924 -58.375 1.00 90.06 343 GLY A C 1
ATOM 2681 O O . GLY A 1 343 ? 8.554 30.400 -57.773 1.00 90.06 343 GLY A O 1
ATOM 2682 N N . ILE A 1 344 ? 7.688 29.481 -59.624 1.00 91.56 344 ILE A N 1
ATOM 2683 C CA . ILE A 1 344 ? 8.862 29.738 -60.463 1.00 91.56 344 ILE A CA 1
ATOM 2684 C C . ILE A 1 344 ? 8.608 31.064 -61.181 1.00 91.56 344 ILE A C 1
ATOM 2686 O O . ILE A 1 344 ? 7.511 31.292 -61.686 1.00 91.56 344 ILE A O 1
ATOM 2690 N N . GLU A 1 345 ? 9.589 31.967 -61.204 1.00 81.06 345 GLU A N 1
ATOM 2691 C CA . GLU A 1 345 ? 9.401 33.290 -61.809 1.00 81.06 345 GLU A CA 1
ATOM 2692 C C . GLU A 1 345 ? 8.993 33.141 -63.291 1.00 81.06 345 GLU A C 1
ATOM 2694 O O . GLU A 1 345 ? 9.603 32.370 -64.037 1.00 81.06 345 GLU A O 1
ATOM 2699 N N . TYR A 1 346 ? 7.945 33.869 -63.700 1.00 79.94 346 TYR A N 1
ATOM 2700 C CA . TYR A 1 346 ? 7.291 33.804 -65.020 1.00 79.94 346 TYR A CA 1
ATOM 2701 C C . TYR A 1 346 ? 6.469 32.535 -65.322 1.00 79.94 346 TYR A C 1
ATOM 2703 O O . TYR A 1 346 ? 5.975 32.398 -66.443 1.00 79.94 346 TYR A O 1
ATOM 2711 N N . ASP A 1 347 ? 6.277 31.641 -64.349 1.00 83.25 347 ASP A N 1
ATOM 2712 C CA . ASP A 1 347 ? 5.309 30.541 -64.419 1.00 83.25 347 ASP A CA 1
ATOM 2713 C C . ASP A 1 347 ? 3.957 30.972 -63.819 1.00 83.25 347 ASP A C 1
ATOM 2715 O O . ASP A 1 347 ? 3.899 31.766 -62.878 1.00 83.25 347 ASP A O 1
ATOM 2719 N N . THR A 1 348 ? 2.856 30.467 -64.373 1.00 83.81 348 THR A N 1
ATOM 2720 C CA . THR A 1 348 ? 1.507 30.689 -63.829 1.00 83.81 348 THR A CA 1
ATOM 2721 C C . THR A 1 348 ? 1.159 29.702 -62.718 1.00 83.81 348 THR A C 1
ATOM 2723 O O . THR A 1 348 ? 0.191 29.930 -61.997 1.00 83.81 348 THR A O 1
ATOM 2726 N N . VAL A 1 349 ? 1.927 28.615 -62.588 1.00 86.81 349 VAL A N 1
ATOM 2727 C CA . VAL A 1 349 ? 1.694 27.552 -61.606 1.00 86.81 349 VAL A CA 1
ATOM 2728 C C . VAL A 1 349 ? 2.375 27.876 -60.276 1.00 86.81 349 VAL A C 1
ATOM 2730 O O . VAL A 1 349 ? 3.578 28.133 -60.212 1.00 86.81 349 VAL A O 1
ATOM 2733 N N . CYS A 1 350 ? 1.599 27.803 -59.199 1.00 88.88 350 CYS A N 1
ATOM 2734 C CA . CYS A 1 350 ? 2.044 27.892 -57.816 1.00 88.88 350 CYS A CA 1
ATOM 2735 C C . CYS A 1 350 ? 1.840 26.547 -57.113 1.00 88.88 350 CYS A C 1
ATOM 2737 O O . CYS A 1 350 ? 0.804 25.896 -57.246 1.00 88.88 350 CYS A O 1
ATOM 2739 N N . TYR A 1 351 ? 2.834 26.155 -56.329 1.00 90.38 351 TYR A N 1
ATOM 2740 C CA . TYR A 1 351 ? 2.906 24.899 -55.603 1.00 90.38 351 TYR A CA 1
ATOM 2741 C C . TYR A 1 351 ? 2.637 25.162 -54.125 1.00 90.38 351 TYR A C 1
ATOM 2743 O O . TYR A 1 351 ? 3.421 25.839 -53.454 1.00 90.38 351 TYR A O 1
ATOM 2751 N N . ILE A 1 352 ? 1.536 24.618 -53.613 1.00 89.12 352 ILE A N 1
ATOM 2752 C CA . ILE A 1 352 ? 1.222 24.661 -52.186 1.00 89.12 352 ILE A CA 1
ATOM 2753 C C . ILE A 1 352 ? 1.793 23.411 -51.541 1.00 89.12 352 ILE A C 1
ATOM 2755 O O . ILE A 1 352 ? 1.505 22.298 -51.987 1.00 89.12 352 ILE A O 1
ATOM 2759 N N . CYS A 1 353 ? 2.610 23.598 -50.509 1.00 85.62 353 CYS A N 1
ATOM 2760 C CA . CYS A 1 353 ? 3.392 22.518 -49.919 1.00 85.62 353 CYS A CA 1
ATOM 2761 C C . CYS A 1 353 ? 3.167 22.412 -48.411 1.00 85.62 353 CYS A C 1
ATOM 2763 O O . CYS A 1 353 ? 2.797 23.391 -47.762 1.00 85.62 353 CYS A O 1
ATOM 2765 N N . ASP A 1 354 ? 3.415 21.226 -47.857 1.00 85.25 354 ASP A N 1
ATOM 2766 C CA . ASP A 1 354 ? 3.599 21.073 -46.415 1.00 85.25 354 ASP A CA 1
ATOM 2767 C C . ASP A 1 354 ? 4.969 21.623 -45.962 1.00 85.25 354 ASP A C 1
ATOM 2769 O O . ASP A 1 354 ? 5.792 22.060 -46.774 1.00 85.25 354 ASP A O 1
ATOM 2773 N N . ARG A 1 355 ? 5.232 21.596 -44.649 1.00 84.12 355 ARG A N 1
ATOM 2774 C CA . ARG A 1 355 ? 6.485 22.107 -44.057 1.00 84.12 355 ARG A CA 1
ATOM 2775 C C . ARG A 1 355 ? 7.751 21.414 -44.567 1.00 84.12 355 ARG A C 1
ATOM 2777 O O . ARG A 1 355 ? 8.829 22.000 -44.514 1.00 84.12 355 ARG A O 1
ATOM 2784 N N . TYR A 1 356 ? 7.624 20.202 -45.102 1.00 86.19 356 TYR A N 1
ATOM 2785 C CA . TYR A 1 356 ? 8.739 19.405 -45.601 1.00 86.19 356 TYR A CA 1
ATOM 2786 C C . TYR A 1 356 ? 8.982 19.593 -47.104 1.00 86.19 356 TYR A C 1
ATOM 2788 O O . TYR A 1 356 ? 9.962 19.063 -47.624 1.00 86.19 356 TYR A O 1
ATOM 2796 N N . GLY A 1 357 ? 8.152 20.386 -47.789 1.00 82.12 357 GLY A N 1
ATOM 2797 C CA . GLY A 1 357 ? 8.260 20.626 -49.227 1.00 82.12 357 GLY A CA 1
ATOM 2798 C C . GLY A 1 357 ? 7.528 19.581 -50.073 1.00 82.12 357 GLY A C 1
ATOM 2799 O O . GLY A 1 357 ? 7.759 19.500 -51.281 1.00 82.12 357 GLY A O 1
ATOM 2800 N N . ASN A 1 358 ? 6.628 18.787 -49.482 1.00 85.81 358 ASN A N 1
ATOM 2801 C CA . ASN A 1 358 ? 5.763 17.904 -50.259 1.00 85.81 358 ASN A CA 1
ATOM 2802 C C . ASN A 1 358 ? 4.621 18.719 -50.866 1.00 85.81 358 ASN A C 1
ATOM 2804 O O . ASN A 1 358 ? 3.900 19.418 -50.153 1.00 85.81 358 ASN A O 1
ATOM 2808 N N . VAL A 1 359 ? 4.437 18.617 -52.184 1.00 88.56 359 VAL A N 1
ATOM 2809 C CA . VAL A 1 359 ? 3.363 19.326 -52.891 1.00 88.56 359 VAL A CA 1
ATOM 2810 C C . VAL A 1 359 ? 2.017 18.711 -52.514 1.00 88.56 359 VAL A C 1
ATOM 2812 O O . VAL A 1 359 ? 1.765 17.539 -52.784 1.00 88.56 359 VAL A O 1
ATOM 2815 N N . LEU A 1 360 ? 1.142 19.521 -51.923 1.00 87.69 360 LEU A N 1
ATOM 2816 C CA . LEU A 1 360 ? -0.227 19.145 -51.581 1.00 87.69 360 LEU A CA 1
ATOM 2817 C C . LEU A 1 360 ? -1.149 19.313 -52.791 1.00 87.69 360 LEU A C 1
ATOM 2819 O O . LEU A 1 360 ? -1.945 18.430 -53.100 1.00 87.69 360 LEU A O 1
ATOM 2823 N N . TYR A 1 361 ? -1.043 20.454 -53.475 1.00 87.12 361 TYR A N 1
ATOM 2824 C CA . TYR A 1 361 ? -1.762 20.755 -54.712 1.00 87.12 361 TYR A CA 1
ATOM 2825 C C . TYR A 1 361 ? -1.128 21.952 -55.434 1.00 87.12 361 TYR A C 1
ATOM 2827 O O . TYR A 1 361 ? -0.336 22.703 -54.858 1.00 87.12 361 TYR A O 1
ATOM 2835 N N . THR A 1 362 ? -1.494 22.130 -56.701 1.00 89.06 362 THR A N 1
ATOM 2836 C CA . THR A 1 362 ? -1.141 23.295 -57.523 1.00 89.06 362 THR A CA 1
ATOM 2837 C C . THR A 1 362 ? -2.392 24.110 -57.837 1.00 89.06 362 THR A C 1
ATOM 2839 O O . THR A 1 362 ? -3.494 23.554 -57.825 1.00 89.06 362 THR A O 1
ATOM 2842 N N . ASN A 1 363 ? -2.244 25.411 -58.086 1.00 78.38 363 ASN A N 1
ATOM 2843 C CA . ASN A 1 363 ? -3.355 26.273 -58.512 1.00 78.38 363 ASN A CA 1
ATOM 2844 C C . ASN A 1 363 ? -3.601 26.265 -60.027 1.00 78.38 363 ASN A C 1
ATOM 2846 O O . ASN A 1 363 ? -2.723 25.789 -60.785 1.00 78.38 363 ASN A O 1
#